Protein AF-A0AA37K1V2-F1 (afdb_monome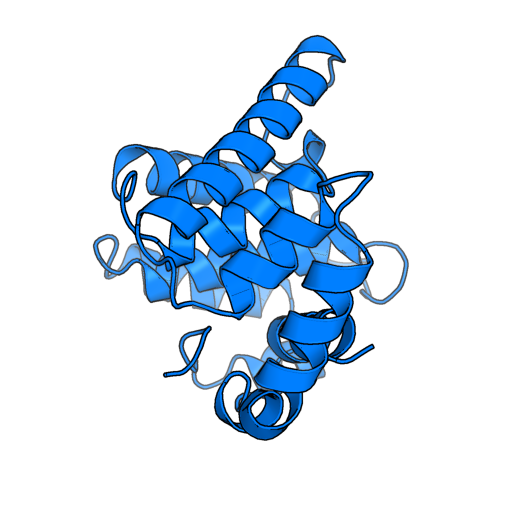r)

Sequence (183 aa):
MKSFLVVQGLLELEKAEKWDQAKTLLYNLWYSDKGNVDKLCRVIAECWFVLTEWNCCIQNSNLSFASFKETLIEVMQYGIKHFPSDANFLCMSGYMISLFPDFFYRDNSDEQYSKWEQKGNDMLRLATHIAPNNLICKILYLGTQPNALKEYLKAKIELAPRINSIFSGHTAVEDYFKDILSN

pLDDT: mean 94.67, std 4.84, range [60.5, 98.69]

Solvent-accessible surface area (backbone atoms only — not comparable to full-atom values): 9997 Å² total; per-residue (Å²): 119,60,84,63,69,84,59,89,66,41,48,62,26,53,78,66,65,34,54,72,58,38,51,50,53,34,44,52,58,15,67,78,40,72,88,39,61,56,43,44,50,49,35,40,46,52,30,48,47,54,62,73,33,41,90,78,79,45,88,48,92,87,59,57,69,66,59,39,37,53,50,32,32,53,53,48,56,50,41,58,74,75,44,79,79,41,38,66,56,27,22,57,50,10,48,53,25,52,76,46,27,67,57,64,55,87,72,94,43,74,69,52,34,52,52,34,30,51,48,9,52,51,27,15,54,48,14,30,67,74,36,70,85,40,53,65,36,45,33,57,38,30,71,75,41,96,86,28,65,70,64,28,53,51,36,32,65,70,42,50,91,46,47,64,71,27,44,69,72,70,30,73,61,39,49,51,53,49,47,71,54,65,107

Nearest PDB structures (foldseek):
  7y83-assembly1_D  TM=5.376E-01  e=1.029E+00  Candidatus Scalindua brodae
  7dkh-assembly2_E  TM=3.678E-01  e=1.417E+00  Saccharomyces cerevisiae S288C
  3ieg-assembly2_B  TM=3.296E-01  e=4.250E+00  Mus musculus
  8wmc-assembly1_B  TM=2.201E-01  e=2.344E+00  Desulfonema ishimotonii
  8gs2-assembly1_B  TM=2.765E-01  e=6.716E+00  Desulfonema ishimotonii

Foldseek 3Di:
DALADFDPCLQVCVVVLVLVVSLVSLCVVCVVPVLDVRSLLSNLLSLLLCLVCVPPPHPCPPPDNVVSLVSNLVSLVSCCVNPVQDLSNLQSLLLSCLVCVVSNDDDDDPVSNVVSNVSSLVSLVSSCVSCVPPLSSVLSNLVPPPPNVVVNVVSLVVCVVCLCVRLVNPHPSSVVSSVSSND

Mean predicted aligned error: 3.19 Å

Secondary structure (DSSP, 8-state):
--SS---TTHHHHHHTT-HHHHHHHHHHHHHTTTT-HHHHHHHHHHHHHHHHTTTTT---TT--HHHHHHHHHHHHHHHHHH-TT-HHHHHHHHHHHHH-GGGG-SS--HHHHHHHHHHHHHHHHHHHHH-TT-HHHHHHHHHT-TT-HHHHHHHHHHHGGGHHHHS-S--HHHHHHHHHHH-

Radius of gyration: 15.75 Å; Cα contacts (8 Å, |Δi|>4): 227; chains: 1; bounding box: 39×34×40 Å

Structure (mmCIF, N/CA/C/O backbone):
data_AF-A0AA3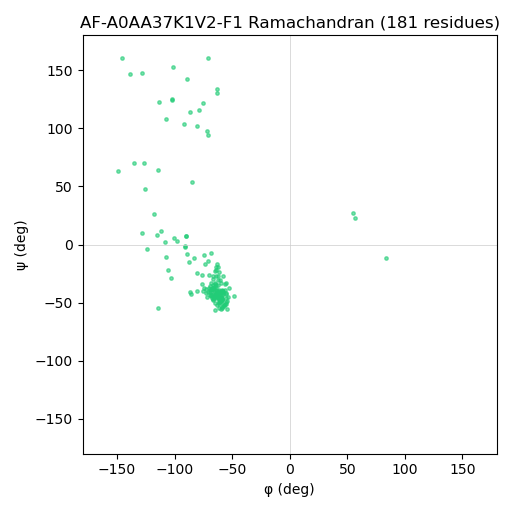7K1V2-F1
#
_entry.id   AF-A0AA37K1V2-F1
#
loop_
_atom_site.group_PDB
_atom_site.id
_atom_site.type_symbol
_atom_site.label_atom_id
_atom_site.label_alt_id
_atom_site.label_comp_id
_atom_site.label_asym_id
_atom_site.label_entity_id
_atom_site.label_seq_id
_atom_site.pdbx_PDB_ins_code
_atom_site.Cartn_x
_atom_site.Cartn_y
_atom_site.Cartn_z
_atom_site.occupancy
_atom_site.B_iso_or_equiv
_atom_site.auth_seq_id
_atom_site.auth_comp_id
_atom_site.auth_asym_id
_atom_site.auth_atom_id
_atom_site.pdbx_PDB_model_num
ATOM 1 N N . MET A 1 1 ? -5.511 -8.017 -14.072 1.00 60.50 1 MET A N 1
ATOM 2 C CA . MET A 1 1 ? -5.131 -8.197 -12.656 1.00 60.50 1 MET A CA 1
ATOM 3 C C . MET A 1 1 ? -5.378 -6.875 -11.960 1.00 60.50 1 MET A C 1
ATOM 5 O O . MET A 1 1 ? -4.959 -5.863 -12.507 1.00 60.50 1 MET A O 1
ATOM 9 N N . LYS A 1 2 ? -6.121 -6.881 -10.850 1.00 77.69 2 LYS A N 1
ATOM 10 C CA . LYS A 1 2 ? -6.350 -5.686 -10.026 1.00 77.69 2 LYS A CA 1
ATOM 11 C C . LYS A 1 2 ? -5.237 -5.596 -8.985 1.00 77.69 2 LYS A C 1
ATOM 13 O O . LYS A 1 2 ? -4.821 -6.640 -8.494 1.00 77.69 2 LYS A O 1
ATOM 18 N N . SER A 1 3 ? -4.762 -4.393 -8.673 1.00 82.44 3 SER A N 1
ATOM 19 C CA . SER A 1 3 ? -3.695 -4.212 -7.670 1.00 82.44 3 SER A CA 1
ATOM 20 C C . SER A 1 3 ? -4.204 -4.250 -6.234 1.00 82.44 3 SER A C 1
ATOM 22 O O . SER A 1 3 ? -3.451 -4.595 -5.327 1.00 82.44 3 SER A O 1
ATOM 24 N N . PHE A 1 4 ? -5.483 -3.932 -6.037 1.00 90.50 4 PHE A N 1
ATOM 25 C CA . PHE A 1 4 ? -6.146 -4.012 -4.746 1.00 90.50 4 PHE A CA 1
ATOM 26 C C . PHE A 1 4 ? -7.439 -4.815 -4.834 1.00 90.50 4 PHE A C 1
ATOM 28 O O . PHE A 1 4 ? -8.153 -4.791 -5.843 1.00 90.50 4 PHE A O 1
ATOM 35 N N . LEU A 1 5 ? -7.747 -5.510 -3.740 1.00 93.00 5 LEU A N 1
ATOM 36 C CA . LEU A 1 5 ? -9.028 -6.169 -3.546 1.00 93.00 5 LEU A CA 1
ATOM 37 C C . LEU A 1 5 ? -10.152 -5.126 -3.517 1.00 93.00 5 LEU A C 1
ATOM 39 O O . LEU A 1 5 ? -10.095 -4.159 -2.758 1.00 93.00 5 LEU A O 1
ATOM 43 N N . VAL A 1 6 ? -11.202 -5.358 -4.306 1.00 92.50 6 VAL A N 1
ATOM 44 C CA . VAL A 1 6 ? -12.429 -4.556 -4.225 1.00 92.50 6 VAL A CA 1
ATOM 45 C C . VAL A 1 6 ? -13.199 -4.975 -2.980 1.00 92.50 6 VAL A C 1
ATOM 47 O O . VAL A 1 6 ? -13.572 -6.139 -2.841 1.00 92.50 6 VAL A O 1
ATOM 50 N N . VAL A 1 7 ? -13.449 -4.015 -2.093 1.00 94.56 7 VAL A N 1
ATOM 51 C CA . VAL A 1 7 ? -14.181 -4.223 -0.841 1.00 94.56 7 VAL A CA 1
ATOM 52 C C . VAL A 1 7 ? -15.503 -3.471 -0.906 1.00 94.56 7 VAL A C 1
ATOM 54 O O . VAL A 1 7 ? -15.530 -2.260 -1.112 1.00 94.56 7 VAL A O 1
ATOM 57 N N . GLN A 1 8 ? -16.607 -4.197 -0.738 1.00 94.81 8 GLN A N 1
ATOM 58 C CA . GLN A 1 8 ? -17.944 -3.613 -0.730 1.00 94.81 8 GLN A CA 1
ATOM 59 C C . GLN A 1 8 ? -18.108 -2.647 0.451 1.00 94.81 8 GLN A C 1
ATOM 61 O O . GLN A 1 8 ? -17.747 -2.984 1.577 1.00 94.81 8 GLN A O 1
ATOM 66 N N . GLY A 1 9 ? -18.672 -1.464 0.199 1.00 95.31 9 GLY A N 1
ATOM 67 C CA . GLY A 1 9 ? -18.930 -0.452 1.228 1.00 95.31 9 GLY A CA 1
ATOM 68 C C . GLY A 1 9 ? -17.732 0.438 1.563 1.00 95.31 9 GLY A C 1
ATOM 69 O O . GLY A 1 9 ? -17.909 1.440 2.248 1.00 95.31 9 GLY A O 1
ATOM 70 N N . LEU A 1 10 ? -16.520 0.099 1.104 1.00 97.12 10 LEU A N 1
ATOM 71 C CA . LEU A 1 10 ? -15.319 0.879 1.406 1.00 97.12 10 LEU A CA 1
ATOM 72 C C . LEU A 1 10 ? -15.390 2.280 0.781 1.00 97.12 10 LEU A C 1
ATOM 74 O O . LEU A 1 10 ? -15.239 3.269 1.489 1.00 97.12 10 LEU A O 1
ATOM 78 N N . LEU A 1 11 ? -15.702 2.365 -0.515 1.00 96.38 11 LEU A N 1
ATOM 79 C CA . LEU A 1 11 ? -15.794 3.640 -1.234 1.00 96.38 11 LEU A CA 1
ATOM 80 C C . LEU A 1 11 ? -16.834 4.580 -0.609 1.00 96.38 11 LEU A C 1
ATOM 82 O O . LEU A 1 11 ? -16.629 5.789 -0.531 1.00 96.38 11 LEU A O 1
ATOM 86 N N . GLU A 1 12 ? -17.968 4.037 -0.172 1.00 97.44 12 GLU A N 1
ATOM 87 C CA . GLU A 1 12 ? -19.027 4.799 0.482 1.00 97.44 12 GLU A CA 1
ATOM 88 C C . GLU A 1 12 ? -18.583 5.348 1.843 1.00 97.44 12 GLU A C 1
ATOM 90 O O . GLU A 1 12 ? -18.951 6.469 2.195 1.00 97.44 12 GLU A O 1
ATOM 95 N N . LEU A 1 13 ? -17.786 4.585 2.599 1.00 97.25 13 LEU A N 1
ATOM 96 C CA . LEU A 1 13 ? -17.205 5.048 3.859 1.00 97.25 13 LEU A CA 1
ATOM 97 C C . LEU A 1 13 ? -16.175 6.154 3.622 1.00 97.25 13 LEU A C 1
ATOM 99 O O . LEU A 1 13 ? -16.246 7.177 4.297 1.00 97.25 13 LEU A O 1
ATOM 103 N N . GLU A 1 14 ? -15.278 5.984 2.650 1.00 95.75 14 GLU A N 1
ATOM 104 C CA . GLU A 1 14 ? -14.260 6.981 2.292 1.00 95.75 14 GLU A CA 1
ATOM 105 C C . GLU A 1 14 ? -14.893 8.294 1.809 1.00 95.75 14 GLU A C 1
ATOM 107 O O . GLU A 1 14 ? -14.551 9.365 2.304 1.00 95.75 14 GLU A O 1
ATOM 112 N N . LYS A 1 15 ? -15.895 8.231 0.917 1.00 94.62 15 LYS A N 1
ATOM 113 C CA . LYS A 1 15 ? -16.643 9.417 0.448 1.00 94.62 15 LYS A CA 1
ATOM 114 C C . LYS A 1 15 ? -17.397 10.140 1.560 1.00 94.62 15 LYS A C 1
ATOM 116 O O . LYS A 1 15 ? -17.666 11.331 1.438 1.00 94.62 15 LYS A O 1
ATOM 121 N N . ALA A 1 16 ? -17.780 9.417 2.609 1.00 95.31 16 ALA A N 1
ATOM 122 C CA . ALA A 1 16 ? -18.403 9.979 3.801 1.00 95.31 16 ALA A CA 1
ATOM 123 C C . ALA A 1 16 ? -17.376 10.371 4.880 1.00 95.31 16 ALA A C 1
ATOM 125 O O . ALA A 1 16 ? -17.784 10.674 6.000 1.00 95.31 16 ALA A O 1
ATOM 126 N N . GLU A 1 17 ? -16.075 10.305 4.570 1.00 94.62 17 GLU A N 1
ATOM 127 C CA . GLU A 1 17 ? -14.947 10.575 5.471 1.00 94.62 17 GLU A CA 1
ATOM 128 C C . GLU A 1 17 ? -14.972 9.739 6.765 1.00 94.62 17 GLU A C 1
ATOM 130 O O . GLU A 1 17 ? -14.436 10.111 7.810 1.00 94.62 17 GLU A O 1
ATOM 135 N N . LYS A 1 18 ? -15.585 8.554 6.708 1.00 96.38 18 LYS A N 1
ATOM 136 C CA . LYS A 1 18 ? -15.688 7.613 7.830 1.00 96.38 18 LYS A CA 1
ATOM 137 C C . LYS A 1 18 ? -14.444 6.726 7.916 1.00 96.38 18 LYS A C 1
ATOM 139 O O . LYS A 1 18 ? -14.550 5.500 7.962 1.00 96.38 18 LYS A O 1
ATOM 144 N N . TRP A 1 19 ? -13.269 7.344 7.972 1.00 97.06 19 TRP A N 1
ATOM 145 C CA . TRP A 1 19 ? -11.965 6.674 7.894 1.00 97.06 19 TRP A CA 1
ATOM 146 C C . TRP A 1 19 ? -11.752 5.615 8.984 1.00 97.06 19 TRP A C 1
ATOM 148 O O . TRP A 1 19 ? -11.271 4.521 8.703 1.00 97.06 19 TRP A O 1
ATOM 158 N N . ASP A 1 20 ? -12.169 5.874 10.228 1.00 96.94 20 ASP A N 1
ATOM 159 C CA . ASP A 1 20 ? -12.079 4.867 11.299 1.00 96.94 20 ASP A CA 1
ATOM 160 C C . ASP A 1 20 ? -12.967 3.639 11.031 1.00 96.94 20 ASP A C 1
ATOM 162 O O . ASP A 1 20 ? -12.592 2.508 11.359 1.00 96.94 20 ASP A O 1
ATOM 166 N N . GLN A 1 21 ? -14.129 3.832 10.396 1.00 97.94 21 GLN A N 1
ATOM 167 C CA . GLN A 1 21 ? -15.010 2.729 9.998 1.00 97.94 21 GLN A CA 1
ATOM 168 C C . GLN A 1 21 ? -14.425 1.965 8.807 1.00 97.94 21 GLN A C 1
ATOM 170 O O . GLN A 1 21 ? -14.491 0.738 8.805 1.00 97.94 21 GLN A O 1
ATOM 175 N N . ALA A 1 22 ? -13.809 2.658 7.842 1.00 98.12 22 ALA A N 1
ATOM 176 C CA . ALA A 1 22 ? -13.093 2.044 6.723 1.00 98.12 22 ALA A CA 1
ATOM 177 C C . ALA A 1 22 ? -11.927 1.170 7.218 1.00 98.12 22 ALA A C 1
ATOM 179 O O . ALA A 1 22 ? -11.872 -0.023 6.909 1.00 98.12 22 ALA A O 1
ATOM 180 N N . LYS A 1 23 ? -11.076 1.707 8.104 1.00 98.38 23 LYS A N 1
ATOM 181 C CA . LYS A 1 23 ? -10.024 0.947 8.797 1.00 98.38 23 LYS A CA 1
ATOM 182 C C . LYS A 1 23 ? -10.591 -0.275 9.519 1.00 98.38 23 LYS A C 1
ATOM 184 O O . LYS A 1 23 ? -10.071 -1.374 9.353 1.00 98.38 23 LYS A O 1
ATOM 189 N N . THR A 1 24 ? -11.661 -0.107 10.300 1.00 98.38 24 THR A N 1
ATOM 190 C CA . THR A 1 24 ? -12.278 -1.204 11.071 1.00 98.38 24 THR A CA 1
ATOM 191 C C . THR A 1 24 ? -12.835 -2.299 10.159 1.00 98.38 24 THR A C 1
ATOM 193 O O . THR A 1 24 ? -12.626 -3.485 10.417 1.00 98.38 24 THR A O 1
ATOM 196 N N . LEU A 1 25 ? -13.511 -1.919 9.071 1.00 98.50 25 LEU A N 1
ATOM 197 C CA . LEU A 1 25 ? -14.017 -2.841 8.054 1.00 98.50 25 LEU A CA 1
ATOM 198 C C . LEU A 1 25 ? -12.877 -3.681 7.467 1.00 98.50 25 LEU A C 1
ATOM 200 O O . LEU A 1 25 ? -12.953 -4.910 7.454 1.00 98.50 25 LEU A O 1
ATOM 204 N N . LEU A 1 26 ? -11.812 -3.021 7.014 1.00 98.56 26 LEU A N 1
ATOM 205 C CA . LEU A 1 26 ? -10.664 -3.672 6.391 1.00 98.56 26 LEU A CA 1
ATOM 206 C C . LEU A 1 26 ? -9.899 -4.561 7.372 1.00 98.56 26 LEU A C 1
ATOM 208 O O . LEU A 1 26 ? -9.584 -5.706 7.041 1.00 98.56 26 LEU A O 1
ATOM 212 N N . TYR A 1 27 ? -9.659 -4.071 8.589 1.00 98.69 27 TYR A N 1
ATOM 213 C CA . TYR A 1 27 ? -9.001 -4.839 9.638 1.00 98.69 27 TYR A CA 1
ATOM 214 C C . TYR A 1 27 ? -9.779 -6.117 9.951 1.00 98.69 27 TYR A C 1
ATOM 216 O O . TYR A 1 27 ? -9.194 -7.194 9.945 1.00 98.69 27 TYR A O 1
ATOM 224 N N . ASN A 1 28 ? -11.099 -6.037 10.142 1.00 98.38 28 ASN A N 1
ATOM 225 C CA . ASN A 1 28 ? -11.930 -7.211 10.427 1.00 98.38 28 ASN A CA 1
ATOM 226 C C . ASN A 1 28 ? -11.951 -8.211 9.259 1.00 98.38 28 ASN A C 1
ATOM 228 O O . ASN A 1 28 ? -11.889 -9.427 9.474 1.00 98.38 28 ASN A O 1
ATOM 232 N N . LEU A 1 29 ? -11.993 -7.718 8.015 1.00 97.88 29 LEU A N 1
ATOM 233 C CA . LEU A 1 29 ? -11.916 -8.565 6.823 1.00 97.88 29 LEU A CA 1
ATOM 234 C C . LEU A 1 29 ? -10.602 -9.345 6.768 1.00 97.88 29 LEU A C 1
ATOM 236 O O . LEU A 1 29 ? -10.629 -10.550 6.521 1.00 97.88 29 LEU A O 1
ATOM 240 N N . TRP A 1 30 ? -9.469 -8.689 7.018 1.00 98.19 30 TRP A N 1
ATOM 241 C CA . TRP A 1 30 ? -8.177 -9.367 7.097 1.00 98.19 30 TRP A CA 1
ATOM 242 C C . TRP A 1 30 ? -8.079 -10.284 8.322 1.00 98.19 30 TRP A C 1
ATOM 244 O O . TRP A 1 30 ? -7.647 -11.425 8.202 1.00 98.19 30 TRP A O 1
ATOM 254 N N . TYR A 1 31 ? -8.518 -9.837 9.498 1.00 97.75 31 TYR A N 1
ATOM 255 C CA . TYR A 1 31 ? -8.392 -10.596 10.741 1.00 97.75 31 TYR A CA 1
ATOM 256 C C . TYR A 1 31 ? -9.159 -11.924 10.697 1.00 97.75 31 TYR A C 1
ATOM 258 O O . TYR A 1 31 ? -8.690 -12.926 11.236 1.00 97.75 31 TYR A O 1
ATOM 266 N N . SER A 1 32 ? -10.312 -11.952 10.023 1.00 97.56 32 SER A N 1
ATOM 267 C CA . SER A 1 32 ? -11.095 -13.177 9.799 1.00 97.56 32 SER A CA 1
ATOM 268 C C . SER A 1 32 ? -10.456 -14.160 8.804 1.00 97.56 32 SER A C 1
ATOM 270 O O . SER A 1 32 ? -10.855 -15.320 8.757 1.00 97.56 32 SER A O 1
ATOM 272 N N . ASP A 1 33 ? -9.456 -13.724 8.033 1.00 96.62 33 ASP A N 1
ATOM 273 C CA . ASP A 1 33 ? -8.781 -14.500 6.989 1.00 96.62 33 ASP A CA 1
ATOM 274 C C . ASP A 1 33 ? -7.314 -14.054 6.857 1.00 96.62 33 ASP A C 1
ATOM 276 O O . ASP A 1 33 ? -6.879 -13.503 5.841 1.00 96.62 33 ASP A O 1
ATOM 280 N N . LYS A 1 34 ? -6.538 -14.246 7.933 1.00 94.69 34 LYS A N 1
ATOM 281 C CA . LYS A 1 34 ? -5.175 -13.695 8.039 1.00 94.69 34 LYS A CA 1
ATOM 282 C C . LYS A 1 34 ? -4.197 -14.217 6.981 1.00 94.69 34 LYS A C 1
ATOM 284 O O . LYS A 1 34 ? -3.178 -13.575 6.739 1.00 94.69 34 LYS A O 1
ATOM 289 N N . GLY A 1 35 ? -4.504 -15.355 6.355 1.00 95.81 35 GLY A N 1
ATOM 290 C CA . GLY A 1 35 ? -3.716 -15.935 5.264 1.00 95.81 35 GLY A CA 1
ATOM 291 C C . GLY A 1 35 ? -3.874 -15.207 3.925 1.00 95.81 35 GLY A C 1
ATOM 292 O O . GLY A 1 35 ? -3.127 -15.487 2.991 1.00 95.81 35 GLY A O 1
ATOM 293 N N . ASN A 1 36 ? -4.819 -14.272 3.816 1.00 97.50 36 ASN A N 1
ATOM 294 C CA . ASN A 1 36 ? -5.103 -13.553 2.584 1.00 97.50 36 ASN A CA 1
ATOM 295 C C . ASN A 1 36 ? -4.305 -12.244 2.497 1.00 97.50 36 ASN A C 1
ATOM 297 O O . ASN A 1 36 ? -4.638 -11.236 3.130 1.00 97.50 36 ASN A O 1
ATOM 301 N N . VAL A 1 37 ? -3.252 -12.269 1.679 1.00 97.19 37 VAL A N 1
ATOM 302 C CA . VAL A 1 37 ? -2.343 -11.134 1.480 1.00 97.19 37 VAL A CA 1
ATOM 303 C C . VAL A 1 37 ? -3.028 -9.924 0.838 1.00 97.19 37 VAL A C 1
ATOM 305 O O . VAL A 1 37 ? -2.725 -8.795 1.209 1.00 97.19 37 VAL A O 1
ATOM 308 N N . ASP A 1 38 ? -4.008 -10.119 -0.047 1.00 96.88 38 ASP A N 1
ATOM 309 C CA . ASP A 1 38 ? -4.699 -9.001 -0.703 1.00 96.88 38 ASP A CA 1
ATOM 310 C C . ASP A 1 38 ? -5.530 -8.189 0.298 1.00 96.88 38 ASP A C 1
ATOM 312 O O . ASP A 1 38 ? -5.553 -6.955 0.247 1.00 96.88 38 ASP A O 1
ATOM 316 N N . LYS A 1 39 ? -6.175 -8.874 1.253 1.00 97.75 39 LYS A N 1
ATOM 317 C CA . LYS A 1 39 ? -6.881 -8.219 2.364 1.00 97.75 39 LYS A CA 1
ATOM 318 C C . LYS A 1 39 ? -5.907 -7.462 3.258 1.00 97.75 39 LYS A C 1
ATOM 320 O O . LYS A 1 39 ? -6.179 -6.314 3.597 1.00 97.75 39 LYS A O 1
ATOM 325 N N . LEU A 1 40 ? -4.766 -8.071 3.591 1.00 98.31 40 LEU A N 1
ATOM 326 C CA . LEU A 1 40 ? -3.714 -7.429 4.382 1.00 98.31 40 LEU A CA 1
ATOM 327 C C . LEU A 1 40 ? -3.206 -6.144 3.708 1.00 98.31 40 LEU A C 1
ATOM 329 O O . LEU A 1 40 ? -3.193 -5.085 4.335 1.00 98.31 40 LEU A O 1
ATOM 333 N N . CYS A 1 41 ? -2.831 -6.226 2.428 1.00 97.75 41 CYS A N 1
ATOM 334 C CA . CYS A 1 41 ? -2.371 -5.089 1.630 1.00 97.75 41 CYS A CA 1
ATOM 335 C C . CYS A 1 41 ? -3.395 -3.954 1.613 1.00 97.75 41 CYS A C 1
ATOM 337 O O . CYS A 1 41 ? -3.014 -2.784 1.586 1.00 97.75 41 CYS A O 1
ATOM 339 N N . ARG A 1 42 ? -4.692 -4.283 1.666 1.00 97.12 42 ARG A N 1
ATOM 340 C CA . ARG A 1 42 ? -5.750 -3.277 1.722 1.00 97.12 42 ARG A CA 1
ATOM 341 C C . ARG A 1 42 ? -5.770 -2.518 3.047 1.00 97.12 42 ARG A C 1
ATOM 343 O O . ARG A 1 42 ? -5.865 -1.299 3.009 1.00 97.12 42 ARG A O 1
ATOM 350 N N . VAL A 1 43 ? -5.616 -3.200 4.187 1.00 98.38 43 VAL A N 1
ATOM 351 C CA . VAL A 1 43 ? -5.509 -2.524 5.499 1.00 98.38 43 VAL A CA 1
ATOM 352 C C . VAL A 1 43 ? -4.263 -1.640 5.558 1.00 98.38 43 VAL A C 1
ATOM 354 O O . VAL A 1 43 ? -4.337 -0.501 6.007 1.00 98.38 43 VAL A O 1
ATOM 357 N N . ILE A 1 44 ? -3.123 -2.159 5.081 1.00 98.56 44 ILE A N 1
ATOM 358 C CA . ILE A 1 44 ? -1.851 -1.423 5.045 1.00 98.56 44 ILE A CA 1
ATOM 359 C C . ILE A 1 44 ? -2.013 -0.125 4.252 1.00 98.56 44 ILE A C 1
ATOM 361 O O . ILE A 1 44 ? -1.687 0.944 4.762 1.00 98.56 44 ILE A O 1
ATOM 365 N N . ALA A 1 45 ? -2.527 -0.221 3.024 1.00 98.12 45 ALA A N 1
ATOM 366 C CA . ALA A 1 45 ? -2.638 0.928 2.138 1.00 98.12 45 ALA A CA 1
ATOM 367 C C . ALA A 1 45 ? -3.631 1.977 2.654 1.00 98.12 45 ALA A C 1
ATOM 369 O O . ALA A 1 45 ? -3.341 3.164 2.551 1.00 98.12 45 ALA A O 1
ATOM 370 N N . GLU A 1 46 ? -4.749 1.554 3.255 1.00 98.31 46 GLU A N 1
ATOM 371 C CA . GLU A 1 46 ? -5.715 2.469 3.872 1.00 98.31 46 GLU A CA 1
ATOM 372 C C . GLU A 1 46 ? -5.082 3.261 5.019 1.00 98.31 46 GLU A C 1
ATOM 374 O O . GLU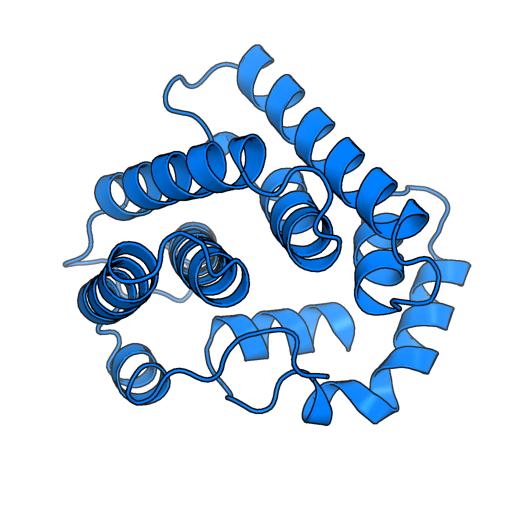 A 1 46 ? -5.147 4.490 5.051 1.00 98.31 46 GLU A O 1
ATOM 379 N N . CYS A 1 47 ? -4.425 2.565 5.955 1.00 98.56 47 CYS A N 1
ATOM 380 C CA . CYS A 1 47 ? -3.801 3.234 7.087 1.00 98.56 47 CYS A CA 1
ATOM 381 C C . CYS A 1 47 ? -2.677 4.166 6.643 1.00 98.56 47 CYS A C 1
ATOM 383 O O . CYS A 1 47 ? -2.582 5.280 7.148 1.00 98.56 47 CYS A O 1
ATOM 385 N N . TRP A 1 48 ? -1.843 3.726 5.701 1.00 98.56 48 TRP A N 1
ATOM 386 C CA . TRP A 1 48 ? -0.776 4.554 5.158 1.00 98.56 48 TRP A CA 1
ATOM 387 C C . TRP A 1 48 ? -1.326 5.809 4.472 1.00 98.56 48 TRP A C 1
ATOM 389 O O . TRP A 1 48 ? -0.877 6.904 4.788 1.00 98.56 48 TRP A O 1
ATOM 399 N N . PHE A 1 49 ? -2.349 5.672 3.622 1.00 97.75 49 PHE A N 1
ATOM 400 C CA . PHE A 1 49 ? -2.958 6.801 2.920 1.00 97.75 49 PHE A CA 1
ATOM 401 C C . PHE A 1 49 ? -3.516 7.849 3.892 1.00 97.75 49 PHE A C 1
ATOM 403 O O . PHE A 1 49 ? -3.202 9.031 3.771 1.00 97.75 49 PHE A O 1
ATOM 410 N N . VAL A 1 50 ? -4.276 7.420 4.907 1.00 97.69 50 VAL A N 1
ATOM 411 C CA . VAL A 1 50 ? -4.829 8.333 5.923 1.00 97.69 50 VAL A CA 1
ATOM 412 C C . VAL A 1 50 ? -3.724 9.058 6.699 1.00 97.69 50 VAL A C 1
ATOM 414 O O . VAL A 1 50 ? -3.863 10.245 6.986 1.00 97.69 50 VAL A O 1
ATOM 417 N N . LEU A 1 51 ? -2.624 8.375 7.038 1.00 97.44 51 LEU A N 1
ATOM 418 C CA . LEU A 1 51 ? -1.489 8.991 7.735 1.00 97.44 51 LEU A CA 1
ATOM 419 C C . LEU A 1 51 ? -0.735 9.990 6.844 1.00 97.44 51 LEU A C 1
ATOM 421 O O . LEU A 1 51 ? -0.366 11.062 7.319 1.00 97.44 51 LEU A O 1
ATOM 425 N N . THR A 1 52 ? -0.534 9.665 5.564 1.00 96.31 52 THR A N 1
ATOM 426 C CA . THR A 1 52 ? 0.131 10.541 4.587 1.00 96.31 52 THR A CA 1
ATOM 427 C C . THR A 1 52 ? -0.678 11.811 4.330 1.00 96.31 52 THR A C 1
ATOM 429 O O . THR A 1 52 ? -0.128 12.909 4.353 1.00 96.31 52 THR A O 1
ATOM 432 N N . GLU A 1 53 ? -1.993 11.682 4.165 1.00 95.06 53 GLU A N 1
ATOM 433 C CA . GLU A 1 53 ? -2.883 12.801 3.833 1.00 95.06 53 GLU A CA 1
ATOM 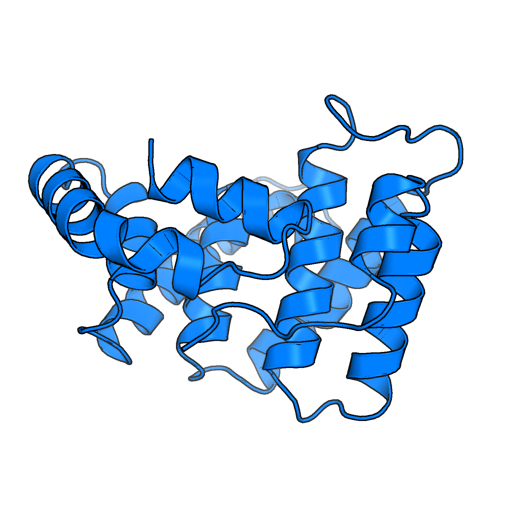434 C C . GLU A 1 53 ? -3.463 13.517 5.066 1.00 95.06 53 GLU A C 1
ATOM 436 O O . GLU A 1 53 ? -4.313 14.407 4.942 1.00 95.06 53 GLU A O 1
ATOM 441 N N . TRP A 1 54 ? -2.984 13.163 6.266 1.00 94.31 54 TRP A N 1
ATOM 442 C CA . TRP A 1 54 ? -3.568 13.541 7.557 1.00 94.31 54 TRP A CA 1
ATOM 443 C C . TRP A 1 54 ? -3.808 15.045 7.733 1.00 94.31 54 TRP A C 1
ATOM 445 O O . TRP A 1 54 ? -4.794 15.439 8.351 1.00 94.31 54 TRP A O 1
ATOM 455 N N . ASN A 1 55 ? -2.906 15.883 7.215 1.00 88.38 55 ASN A N 1
ATOM 456 C CA . ASN A 1 55 ? -2.959 17.345 7.347 1.00 88.38 55 ASN A CA 1
ATOM 457 C C . ASN A 1 55 ? -3.331 18.069 6.040 1.00 88.38 55 ASN A C 1
ATOM 459 O O . ASN A 1 55 ? -3.331 19.298 6.020 1.00 88.38 55 ASN A O 1
ATOM 463 N N . CYS A 1 56 ? -3.601 17.339 4.952 1.00 86.00 56 CYS A N 1
ATOM 464 C CA . CYS A 1 56 ? -3.860 17.927 3.636 1.00 86.00 56 CYS A CA 1
ATOM 465 C C . CYS A 1 56 ? -5.294 17.678 3.165 1.00 86.00 56 CYS A C 1
ATOM 467 O O . CYS A 1 56 ? -6.016 18.628 2.860 1.00 86.00 56 CYS A O 1
ATOM 469 N N . CYS A 1 57 ? -5.716 16.413 3.132 1.00 85.62 57 CYS A N 1
ATOM 470 C CA . CYS A 1 57 ? -6.978 16.004 2.511 1.00 85.62 57 CYS A CA 1
ATOM 471 C C . CYS A 1 57 ? -7.917 15.235 3.455 1.00 85.62 57 CYS A C 1
ATOM 473 O O . CYS A 1 57 ? -9.041 14.928 3.066 1.00 85.62 57 CYS A O 1
ATOM 475 N N . ILE A 1 58 ? -7.493 14.939 4.689 1.00 88.00 58 ILE A N 1
ATOM 476 C CA . ILE A 1 58 ? -8.290 14.194 5.674 1.00 88.00 58 ILE A CA 1
ATOM 477 C C . ILE A 1 58 ? -8.900 15.135 6.719 1.00 88.00 58 ILE A C 1
ATOM 479 O O . ILE A 1 58 ? -8.190 15.841 7.436 1.00 88.00 58 ILE A O 1
ATOM 483 N N . GLN A 1 59 ? -10.227 15.081 6.885 1.00 88.12 59 GLN A N 1
ATOM 484 C CA . GLN A 1 59 ? -10.896 15.666 8.050 1.00 88.12 59 GLN A CA 1
ATOM 485 C C . GLN A 1 59 ? -10.605 14.824 9.299 1.00 88.12 59 GLN A C 1
ATOM 487 O O . GLN A 1 59 ? -11.228 13.795 9.555 1.00 88.12 59 GLN A O 1
ATOM 492 N N . ASN A 1 60 ? -9.618 15.260 10.078 1.00 86.69 60 ASN A N 1
ATOM 493 C CA . ASN A 1 60 ? -9.015 14.464 11.148 1.00 86.69 60 ASN A CA 1
ATOM 494 C C . ASN A 1 60 ? -9.550 14.755 12.565 1.00 86.69 60 ASN A C 1
ATOM 496 O O . ASN A 1 60 ? -9.082 14.146 13.524 1.00 86.69 60 ASN A O 1
ATOM 500 N N . SER A 1 61 ? -10.539 15.644 12.715 1.00 87.44 61 SER A N 1
ATOM 501 C CA . SER A 1 61 ? -11.007 16.157 14.018 1.00 87.44 61 SER A CA 1
ATOM 502 C C . SER A 1 61 ? -11.493 15.081 14.995 1.00 87.44 61 SER A C 1
ATOM 504 O O . SER A 1 61 ? -11.404 15.273 16.206 1.00 87.44 61 SER A O 1
ATOM 506 N N . ASN A 1 62 ? -11.971 13.947 14.479 1.00 88.06 62 ASN A N 1
ATOM 507 C CA . ASN A 1 62 ? -12.460 12.814 15.267 1.00 88.06 62 ASN A CA 1
ATOM 508 C C . ASN A 1 62 ? -11.615 11.541 15.094 1.00 88.06 62 ASN A C 1
ATOM 510 O O . ASN A 1 62 ? -12.022 10.481 15.562 1.00 88.06 62 ASN A O 1
ATOM 514 N N . LEU A 1 63 ? -10.470 11.625 14.411 1.00 94.06 63 LEU A N 1
ATOM 515 C CA . LEU A 1 63 ? -9.609 10.479 14.130 1.00 94.06 63 LEU A CA 1
ATOM 516 C C . LEU A 1 63 ? -8.410 10.451 15.083 1.00 94.06 63 LEU A C 1
ATOM 518 O O . LEU A 1 63 ? -7.910 11.480 15.533 1.00 94.06 63 LEU A O 1
ATOM 522 N N . SER A 1 64 ? -7.880 9.256 15.339 1.00 96.56 64 SER A N 1
ATOM 523 C CA . SER A 1 64 ? -6.655 9.083 16.128 1.00 96.56 64 SER A CA 1
ATOM 524 C C . SER A 1 64 ? -5.470 8.689 15.249 1.00 96.56 64 SER A C 1
ATOM 526 O O . SER A 1 64 ? -5.374 7.535 14.830 1.00 96.56 64 SER A O 1
ATOM 528 N N . PHE A 1 65 ? -4.524 9.612 15.031 1.00 96.25 65 PHE A N 1
ATOM 529 C CA . PHE A 1 65 ? -3.295 9.340 14.266 1.00 96.25 65 PHE A CA 1
ATOM 530 C C . PHE A 1 65 ? -2.555 8.121 14.832 1.00 96.25 65 PHE A C 1
ATOM 532 O O . PHE A 1 65 ? -2.183 7.202 14.105 1.00 96.25 65 PHE A O 1
ATOM 539 N N . ALA A 1 66 ? -2.423 8.069 16.163 1.00 96.56 66 ALA A N 1
ATOM 540 C CA . ALA A 1 66 ? -1.795 6.956 16.866 1.00 96.56 66 ALA A CA 1
ATOM 541 C C . ALA A 1 66 ? -2.507 5.620 16.597 1.00 96.56 66 ALA A C 1
ATOM 543 O O . ALA A 1 66 ? -1.841 4.612 16.390 1.00 96.56 66 ALA A O 1
ATOM 544 N N . SER A 1 67 ? -3.845 5.598 16.538 1.00 97.75 67 SER A N 1
ATOM 545 C CA . SER A 1 67 ? -4.598 4.373 16.235 1.00 97.75 67 SER A CA 1
ATOM 546 C C . SER A 1 67 ? -4.321 3.846 14.823 1.00 97.75 67 SER A C 1
ATOM 548 O O . SER A 1 67 ? -4.139 2.640 14.642 1.00 97.75 67 SER A O 1
ATOM 550 N N . PHE A 1 68 ? -4.268 4.730 13.823 1.00 98.31 68 PHE A N 1
ATOM 551 C CA . PHE A 1 68 ? -3.915 4.349 12.451 1.00 98.31 68 PHE A CA 1
ATOM 552 C C . PHE A 1 68 ? -2.468 3.860 12.359 1.00 98.31 68 PHE A C 1
ATOM 554 O O . PHE A 1 68 ? -2.220 2.806 11.771 1.00 98.31 68 PHE A O 1
ATOM 561 N N . LYS A 1 69 ? -1.534 4.567 13.007 1.00 98.06 69 LYS A N 1
ATOM 562 C CA . LYS A 1 69 ? -0.118 4.189 13.045 1.00 98.06 69 LYS A CA 1
ATOM 563 C C . LYS A 1 69 ? 0.101 2.832 13.716 1.00 98.06 69 LYS A C 1
ATOM 565 O O . LYS A 1 69 ? 0.775 1.980 13.150 1.00 98.06 69 LYS A O 1
ATOM 570 N N . GLU A 1 70 ? -0.507 2.583 14.874 1.00 98.25 70 GLU A N 1
ATOM 571 C CA . GLU A 1 70 ? -0.389 1.285 15.555 1.00 98.25 70 GLU A CA 1
ATOM 572 C C . GLU A 1 70 ? -0.977 0.142 14.723 1.00 98.25 70 GLU A C 1
ATOM 574 O O . GLU A 1 70 ? -0.351 -0.913 14.609 1.00 98.25 70 GLU A O 1
ATOM 579 N N . THR A 1 71 ? -2.123 0.374 14.071 1.00 98.62 71 THR A N 1
ATOM 580 C CA . THR A 1 71 ? -2.707 -0.608 13.146 1.00 98.62 71 THR A CA 1
ATOM 581 C C . THR A 1 71 ? -1.731 -0.912 12.011 1.00 98.62 71 THR A C 1
ATOM 583 O O . THR A 1 71 ? -1.458 -2.080 11.746 1.00 98.62 71 THR A O 1
ATOM 586 N N . LEU A 1 72 ? -1.162 0.121 11.374 1.00 98.69 72 LEU A N 1
ATOM 587 C CA . LEU A 1 72 ? -0.197 -0.019 10.281 1.00 98.69 72 LEU A CA 1
ATOM 588 C C . LEU A 1 72 ? 1.046 -0.813 10.703 1.00 98.69 72 LEU A C 1
ATOM 590 O O . LEU A 1 72 ? 1.463 -1.722 9.985 1.00 98.69 72 LEU A O 1
ATOM 594 N N . ILE A 1 73 ? 1.611 -0.506 11.873 1.00 98.50 73 ILE A N 1
ATOM 595 C CA . ILE A 1 73 ? 2.765 -1.222 12.431 1.00 98.50 73 ILE A CA 1
ATOM 596 C C . ILE A 1 73 ? 2.428 -2.705 12.630 1.00 98.50 73 ILE A C 1
ATOM 598 O O . ILE A 1 73 ? 3.203 -3.564 12.205 1.00 98.50 73 ILE A O 1
ATOM 602 N N . GLU A 1 74 ? 1.278 -3.020 13.232 1.00 98.44 74 GLU A N 1
ATOM 603 C CA . GLU A 1 74 ? 0.837 -4.401 13.462 1.00 98.44 74 GLU A CA 1
ATOM 604 C C . GLU A 1 74 ? 0.719 -5.182 12.146 1.00 98.44 74 GLU A C 1
ATOM 606 O O . GLU A 1 74 ? 1.336 -6.243 11.987 1.00 98.44 74 GLU A O 1
ATOM 611 N N . VAL A 1 75 ? -0.051 -4.657 11.186 1.00 98.56 75 VAL A N 1
ATOM 612 C CA . VAL A 1 75 ? -0.311 -5.360 9.923 1.00 98.56 75 VAL A CA 1
ATOM 613 C C .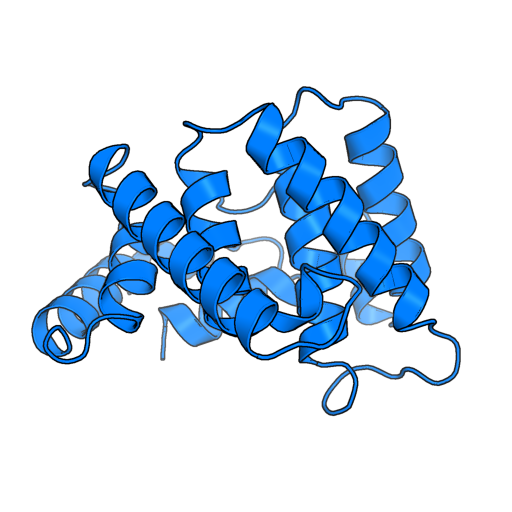 VAL A 1 75 ? 0.956 -5.485 9.075 1.00 98.56 75 VAL A C 1
ATOM 615 O O . VAL A 1 75 ? 1.191 -6.531 8.467 1.00 98.56 75 VAL A O 1
ATOM 618 N N . MET A 1 76 ? 1.841 -4.484 9.099 1.00 98.50 76 MET A N 1
ATOM 619 C CA . MET A 1 76 ? 3.121 -4.540 8.393 1.00 98.50 76 MET A CA 1
ATOM 620 C C . MET A 1 76 ? 4.044 -5.612 8.981 1.00 98.50 76 MET A C 1
ATOM 622 O O . MET A 1 76 ? 4.621 -6.417 8.245 1.00 98.50 76 MET A O 1
ATOM 626 N N . GLN A 1 77 ? 4.161 -5.671 10.311 1.00 98.06 77 GLN A N 1
ATOM 627 C CA . GLN A 1 77 ? 4.953 -6.701 10.988 1.00 98.06 77 GLN A CA 1
ATOM 628 C C . GLN A 1 77 ? 4.420 -8.105 10.696 1.00 98.06 77 GLN A C 1
ATOM 630 O O . GLN A 1 77 ? 5.206 -9.023 10.440 1.00 98.06 77 GLN A O 1
ATOM 635 N N . TYR A 1 78 ? 3.094 -8.272 10.681 1.00 98.62 78 TYR A N 1
ATOM 636 C CA . TYR A 1 78 ? 2.478 -9.528 10.272 1.00 98.62 78 TYR A CA 1
ATOM 637 C C . TYR A 1 78 ? 2.848 -9.884 8.827 1.00 98.62 78 TYR A C 1
ATOM 639 O O . TYR A 1 78 ? 3.290 -11.007 8.576 1.00 98.62 78 TYR A O 1
ATOM 647 N N . GLY A 1 79 ? 2.718 -8.936 7.897 1.00 98.38 79 GLY A N 1
ATOM 648 C CA . GLY A 1 79 ? 3.008 -9.143 6.481 1.00 98.38 79 GLY A CA 1
ATOM 649 C C . GLY A 1 79 ? 4.446 -9.561 6.211 1.00 98.38 79 GLY A C 1
ATOM 650 O O . GLY A 1 79 ? 4.680 -10.580 5.567 1.00 98.38 79 GLY A O 1
ATOM 651 N N . ILE A 1 80 ? 5.412 -8.845 6.791 1.00 98.06 80 ILE A N 1
ATOM 652 C CA . ILE A 1 80 ? 6.845 -9.153 6.666 1.00 98.06 80 ILE A CA 1
ATOM 653 C C . ILE A 1 80 ? 7.147 -10.588 7.116 1.00 98.06 80 ILE A C 1
ATOM 655 O O . ILE A 1 80 ? 7.972 -11.267 6.508 1.00 98.06 80 ILE A O 1
ATOM 659 N N . LYS A 1 81 ? 6.491 -11.052 8.186 1.00 98.31 81 LYS A N 1
ATOM 660 C CA . LYS A 1 81 ? 6.715 -12.389 8.741 1.00 98.31 81 LYS A CA 1
ATOM 661 C C . LYS A 1 81 ? 6.095 -13.501 7.890 1.00 98.31 81 LYS A C 1
ATOM 663 O O . LYS A 1 81 ? 6.683 -14.575 7.807 1.00 98.31 81 LYS A O 1
ATOM 668 N N . HIS A 1 82 ? 4.917 -13.276 7.308 1.00 98.44 82 HIS A N 1
ATOM 669 C CA . HIS A 1 82 ? 4.125 -14.346 6.683 1.00 98.44 82 HIS A CA 1
ATOM 670 C C . HIS A 1 82 ? 4.149 -14.332 5.151 1.00 98.44 82 HIS A C 1
ATOM 672 O O . HIS A 1 82 ? 3.946 -15.379 4.543 1.00 98.44 82 HIS A O 1
ATOM 678 N N . PHE A 1 83 ? 4.451 -13.193 4.524 1.00 97.62 83 PHE A N 1
ATOM 679 C CA . PHE A 1 83 ? 4.473 -13.031 3.067 1.00 97.62 83 PHE A CA 1
ATOM 680 C C . PHE A 1 83 ? 5.811 -12.464 2.546 1.00 97.62 83 PHE A C 1
ATOM 682 O O . PHE A 1 83 ? 5.812 -11.556 1.715 1.00 97.62 83 PHE A O 1
ATOM 689 N N . PRO A 1 84 ? 6.981 -12.989 2.972 1.00 96.94 84 PRO A N 1
ATOM 690 C CA . PRO A 1 84 ? 8.288 -12.415 2.626 1.00 96.94 84 PRO A CA 1
ATOM 691 C C . PRO A 1 84 ? 8.663 -12.550 1.140 1.00 96.94 84 PRO A C 1
ATOM 693 O O . PRO A 1 84 ? 9.689 -12.025 0.715 1.00 96.94 84 PRO A O 1
ATOM 696 N N . SER A 1 85 ? 7.874 -13.284 0.354 1.00 96.38 85 SER A N 1
ATOM 697 C CA . SER A 1 85 ? 8.109 -13.536 -1.072 1.00 96.38 85 SER A CA 1
ATOM 698 C C . SER A 1 85 ? 6.888 -13.225 -1.942 1.00 96.38 85 SER A C 1
ATOM 700 O O . SER A 1 85 ? 6.885 -13.564 -3.123 1.00 96.38 85 SER A O 1
ATOM 702 N N . ASP A 1 86 ? 5.851 -12.587 -1.387 1.00 97.62 86 ASP A N 1
ATOM 703 C CA . ASP A 1 86 ? 4.731 -12.113 -2.198 1.00 97.62 86 ASP A CA 1
ATOM 704 C C . ASP A 1 86 ? 5.118 -10.810 -2.906 1.00 97.62 86 ASP A C 1
ATOM 706 O O . ASP A 1 86 ? 5.404 -9.792 -2.272 1.00 97.62 86 ASP A O 1
ATOM 710 N N . ALA A 1 87 ? 5.159 -10.844 -4.239 1.00 96.31 87 ALA A N 1
ATOM 711 C CA . ALA A 1 87 ? 5.661 -9.725 -5.027 1.00 96.31 87 ALA A CA 1
ATOM 712 C C . ALA A 1 87 ? 4.808 -8.461 -4.872 1.00 96.31 87 ALA A C 1
ATOM 714 O O . ALA A 1 87 ? 5.368 -7.369 -4.838 1.00 96.31 87 ALA A O 1
ATOM 715 N N . ASN A 1 88 ? 3.479 -8.584 -4.778 1.00 94.69 88 ASN A N 1
ATOM 716 C CA . ASN A 1 88 ? 2.591 -7.426 -4.677 1.00 94.69 88 ASN A CA 1
ATOM 717 C C . ASN A 1 88 ? 2.716 -6.766 -3.298 1.00 94.69 88 ASN A C 1
ATOM 719 O O . ASN A 1 88 ? 2.889 -5.552 -3.207 1.00 94.69 88 ASN A O 1
ATOM 723 N N . PHE A 1 89 ? 2.722 -7.570 -2.234 1.00 97.56 89 PHE A N 1
ATOM 724 C CA . PHE A 1 89 ? 2.969 -7.109 -0.874 1.00 97.56 89 PHE A CA 1
ATOM 725 C C . PHE A 1 89 ? 4.309 -6.385 -0.757 1.00 97.56 89 PHE A C 1
ATOM 727 O O . PHE A 1 89 ? 4.344 -5.254 -0.274 1.00 97.56 89 PHE A O 1
ATOM 734 N N . LEU A 1 90 ? 5.397 -7.003 -1.228 1.00 98.38 90 LEU A N 1
ATOM 735 C CA . LEU A 1 90 ? 6.737 -6.413 -1.196 1.00 98.38 90 LEU A CA 1
ATOM 736 C C . LEU A 1 90 ? 6.793 -5.087 -1.964 1.00 98.38 90 LEU A C 1
ATOM 738 O O . LEU A 1 90 ? 7.363 -4.112 -1.489 1.00 98.38 90 LEU A O 1
ATOM 742 N N . CYS A 1 91 ? 6.168 -5.052 -3.135 1.00 97.31 91 CYS A N 1
ATOM 743 C CA . CYS A 1 91 ? 6.131 -3.907 -4.033 1.00 97.31 91 CYS A CA 1
ATOM 744 C C . CYS A 1 91 ? 5.396 -2.708 -3.430 1.00 97.31 91 CYS A C 1
ATOM 746 O O . CYS A 1 91 ? 5.972 -1.630 -3.281 1.00 97.31 91 CYS A O 1
ATOM 748 N N . MET A 1 92 ? 4.140 -2.907 -3.032 1.00 96.44 92 MET A N 1
ATOM 749 C CA . MET A 1 92 ? 3.305 -1.830 -2.503 1.00 96.44 92 MET A CA 1
ATOM 750 C C . MET A 1 92 ? 3.818 -1.363 -1.138 1.00 96.44 92 MET A C 1
ATOM 752 O O . MET A 1 92 ? 3.944 -0.164 -0.902 1.00 96.44 92 MET A O 1
ATOM 756 N N . SER A 1 93 ? 4.181 -2.299 -0.257 1.00 97.88 93 SER A N 1
ATOM 757 C CA . SER A 1 93 ? 4.720 -1.972 1.068 1.00 97.88 93 SER A CA 1
ATOM 758 C C . SER A 1 93 ? 6.086 -1.305 0.981 1.00 97.88 93 SER A C 1
ATOM 760 O O . SER A 1 93 ? 6.337 -0.344 1.699 1.00 97.88 93 SER A O 1
ATOM 762 N N . GLY A 1 94 ? 6.960 -1.775 0.087 1.00 98.00 94 GLY A N 1
ATOM 763 C CA . GLY A 1 94 ? 8.279 -1.185 -0.107 1.00 98.00 94 GLY A CA 1
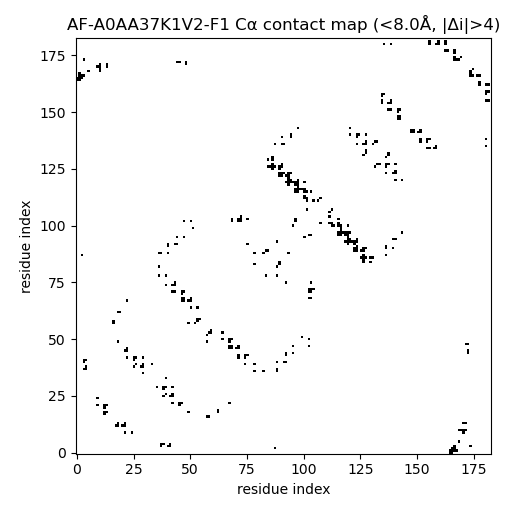ATOM 764 C C . GLY A 1 94 ? 8.200 0.272 -0.562 1.00 98.00 94 GLY A C 1
ATOM 765 O O . GLY A 1 94 ? 8.904 1.114 -0.011 1.00 98.00 94 GLY A O 1
ATOM 766 N N . TYR A 1 95 ? 7.280 0.585 -1.482 1.00 97.62 95 TYR A N 1
ATOM 767 C CA . TYR A 1 95 ? 6.983 1.963 -1.884 1.00 97.62 95 TYR A CA 1
ATOM 768 C C . TYR A 1 95 ? 6.519 2.822 -0.702 1.00 97.62 95 TYR A C 1
ATOM 770 O O . TYR A 1 95 ? 7.124 3.855 -0.418 1.00 97.62 95 TYR A O 1
ATOM 778 N N . MET A 1 96 ? 5.495 2.366 0.025 1.00 97.94 96 MET A N 1
ATOM 779 C CA . MET A 1 96 ? 4.933 3.095 1.167 1.00 97.94 96 MET A CA 1
ATOM 780 C C . MET A 1 96 ? 5.979 3.377 2.257 1.00 97.94 96 MET A C 1
ATOM 782 O O . MET A 1 96 ? 6.049 4.493 2.773 1.00 97.94 96 MET A O 1
ATOM 786 N N . ILE A 1 97 ? 6.825 2.387 2.561 1.00 98.00 97 ILE A N 1
ATOM 787 C CA . ILE A 1 97 ? 7.933 2.520 3.512 1.00 98.00 97 ILE A CA 1
ATOM 788 C C . ILE A 1 97 ? 8.994 3.489 2.990 1.00 98.00 97 ILE A C 1
ATOM 790 O O . ILE A 1 97 ? 9.480 4.300 3.765 1.00 98.00 97 ILE A O 1
ATOM 794 N N . SER A 1 98 ? 9.353 3.430 1.704 1.00 95.62 98 SER A N 1
ATOM 795 C CA . SER A 1 98 ? 10.388 4.309 1.138 1.00 95.62 98 SER A CA 1
ATOM 796 C C . SER A 1 98 ? 10.015 5.795 1.175 1.00 95.62 98 SER A C 1
ATOM 798 O O . SER A 1 98 ? 10.907 6.632 1.239 1.00 95.62 98 SER A O 1
ATOM 800 N N . LEU A 1 99 ? 8.717 6.123 1.157 1.00 94.88 99 LEU A N 1
ATOM 801 C CA . LEU A 1 99 ? 8.239 7.506 1.233 1.00 94.88 99 LEU A CA 1
ATOM 802 C C . LEU A 1 99 ? 8.070 8.022 2.664 1.00 94.88 99 LEU A C 1
ATOM 804 O O . LEU A 1 99 ? 8.405 9.172 2.926 1.00 94.88 99 LEU A O 1
ATOM 808 N N . PHE A 1 100 ? 7.547 7.194 3.574 1.00 96.06 100 PHE A N 1
ATOM 809 C CA . PHE A 1 100 ? 7.284 7.584 4.966 1.00 96.06 100 PHE A CA 1
ATOM 810 C C . PHE A 1 100 ? 7.763 6.503 5.951 1.00 96.06 100 PHE A C 1
ATOM 812 O O . PHE A 1 100 ? 6.938 5.812 6.561 1.00 96.06 100 PHE A O 1
ATOM 819 N N . PRO A 1 101 ? 9.089 6.304 6.108 1.00 96.94 101 PRO A N 1
ATOM 820 C CA . PRO A 1 101 ? 9.633 5.267 6.988 1.00 96.94 101 PRO A CA 1
ATOM 821 C C . PRO A 1 101 ? 9.151 5.380 8.441 1.00 96.94 101 PRO A C 1
ATOM 823 O O . PRO A 1 101 ? 8.942 4.369 9.115 1.00 96.94 101 PRO A O 1
ATOM 826 N N . ASP A 1 102 ? 8.941 6.607 8.917 1.00 96.44 102 ASP A N 1
ATOM 827 C CA . ASP A 1 102 ? 8.565 6.956 10.288 1.00 96.44 102 ASP A CA 1
ATOM 828 C C . ASP A 1 102 ? 7.188 6.435 10.716 1.00 96.44 102 ASP A C 1
ATOM 830 O O . ASP A 1 102 ? 6.922 6.276 11.912 1.00 96.44 102 ASP A O 1
ATOM 834 N N . PHE A 1 103 ? 6.318 6.081 9.769 1.00 97.19 103 PHE A N 1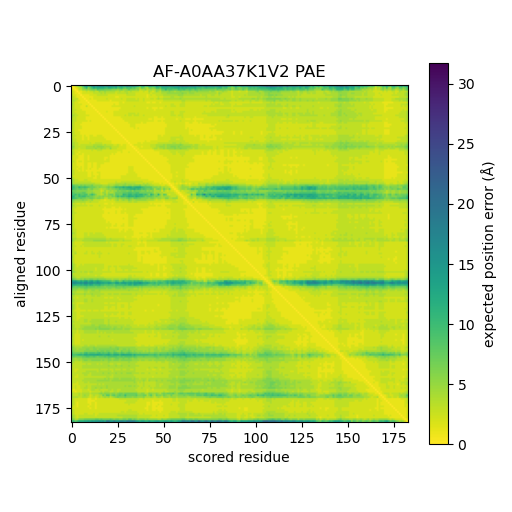
ATOM 835 C CA . PHE A 1 103 ? 5.023 5.472 10.072 1.00 97.19 103 PHE A CA 1
ATOM 836 C C . PHE A 1 103 ? 5.130 4.012 10.527 1.00 97.19 103 PHE A C 1
ATOM 838 O O . PHE A 1 103 ? 4.201 3.498 11.149 1.00 97.19 103 PHE A O 1
ATOM 845 N N . PHE A 1 104 ? 6.259 3.345 10.280 1.00 97.19 104 PHE A N 1
ATOM 846 C CA . PHE A 1 104 ? 6.397 1.897 10.464 1.00 97.19 104 PHE A CA 1
ATOM 847 C C . PHE A 1 104 ? 7.111 1.487 11.760 1.00 97.19 104 PHE A C 1
ATOM 849 O O . PHE A 1 104 ? 7.334 0.298 12.008 1.00 97.19 104 PHE A O 1
ATOM 856 N N . TYR A 1 105 ? 7.422 2.446 12.631 1.00 94.88 105 TYR A N 1
ATOM 857 C CA . TYR A 1 105 ? 8.003 2.193 13.947 1.00 94.88 105 TYR A CA 1
ATOM 858 C C . TYR A 1 105 ? 7.514 3.188 15.004 1.00 94.88 105 TYR A C 1
ATOM 860 O O . TYR A 1 105 ? 7.002 4.263 14.694 1.00 94.88 105 TYR A O 1
ATOM 868 N N . ARG A 1 106 ? 7.650 2.805 16.280 1.00 92.06 106 ARG A N 1
ATOM 869 C CA . ARG A 1 106 ? 7.176 3.599 17.428 1.00 92.06 106 ARG A CA 1
ATOM 870 C C . ARG A 1 106 ? 8.191 4.643 17.887 1.00 92.06 106 ARG A C 1
ATOM 872 O O . ARG A 1 106 ? 7.812 5.774 18.171 1.00 92.06 106 ARG A O 1
ATOM 879 N N . ASP A 1 107 ? 9.462 4.257 17.939 1.00 86.62 107 ASP A N 1
ATOM 880 C CA . ASP A 1 107 ? 10.526 5.074 18.524 1.00 86.62 107 ASP A CA 1
ATOM 881 C C . ASP A 1 107 ? 11.116 6.038 17.499 1.00 86.62 107 ASP A C 1
ATOM 883 O O . ASP A 1 107 ? 11.773 5.608 16.557 1.00 86.62 107 ASP A O 1
ATOM 887 N N . ASN A 1 108 ? 10.940 7.342 17.698 1.00 79.81 108 ASN A N 1
ATOM 888 C CA . ASN A 1 108 ? 11.506 8.352 16.807 1.00 79.81 108 ASN A CA 1
ATOM 889 C C . ASN A 1 108 ? 13.033 8.434 16.967 1.00 79.81 108 ASN A C 1
ATOM 891 O O . ASN A 1 108 ? 13.532 9.144 17.840 1.00 79.81 108 ASN A O 1
ATOM 895 N N . SER A 1 109 ? 13.771 7.711 16.122 1.00 90.56 109 SER A N 1
ATOM 896 C CA . SER A 1 109 ? 15.222 7.849 15.979 1.00 90.56 109 SER A CA 1
ATOM 897 C C . SER A 1 109 ? 15.661 7.788 14.515 1.00 90.56 109 SER A C 1
ATOM 899 O O . SER A 1 109 ? 15.095 7.040 13.714 1.00 90.56 109 SER A O 1
ATOM 901 N N . ASP A 1 110 ? 16.712 8.539 14.179 1.00 90.62 110 ASP A N 1
ATOM 902 C CA . ASP A 1 110 ? 17.298 8.572 12.828 1.00 90.62 110 ASP A CA 1
ATOM 903 C C . ASP A 1 110 ? 17.818 7.193 12.387 1.00 90.62 110 ASP A C 1
ATOM 905 O O . ASP A 1 110 ? 17.790 6.832 11.207 1.00 90.62 110 ASP A O 1
ATOM 909 N N . GLU A 1 111 ? 18.259 6.382 13.353 1.00 92.75 111 GLU A N 1
ATOM 910 C CA . GLU A 1 111 ? 18.673 5.003 13.111 1.00 92.75 111 GLU A CA 1
ATOM 911 C C . GLU A 1 111 ? 17.489 4.139 12.650 1.00 92.75 111 GLU A C 1
ATOM 913 O O . GLU A 1 111 ? 17.625 3.361 11.704 1.00 92.75 111 GLU A O 1
ATOM 918 N N . GLN A 1 112 ? 16.321 4.278 13.288 1.00 93.69 112 GLN A N 1
ATOM 919 C CA . GLN A 1 112 ? 15.120 3.547 12.879 1.00 93.69 112 GLN A CA 1
ATOM 920 C C . GLN A 1 112 ? 14.597 4.037 11.535 1.00 93.69 112 GLN A C 1
ATOM 922 O O . GLN A 1 112 ? 14.225 3.204 10.706 1.00 93.69 112 GLN A O 1
ATOM 927 N N . TYR A 1 113 ? 14.647 5.348 11.290 1.00 95.56 113 TYR A N 1
ATOM 928 C CA . TYR A 1 113 ? 14.302 5.923 9.994 1.00 95.56 113 TYR A CA 1
ATOM 929 C C . TYR A 1 113 ? 15.118 5.267 8.876 1.00 95.56 113 TYR A C 1
ATOM 931 O O . TYR A 1 113 ? 14.556 4.655 7.968 1.00 95.56 113 TYR A O 1
ATOM 939 N N . SER A 1 114 ? 16.448 5.291 9.009 1.00 95.25 114 SER A N 1
ATOM 940 C CA . SER A 1 114 ? 17.374 4.748 8.008 1.00 95.25 114 SER A CA 1
ATOM 941 C C . SER A 1 114 ? 17.174 3.241 7.794 1.00 95.25 114 SER A C 1
ATOM 943 O O . SER A 1 114 ? 17.211 2.749 6.666 1.00 95.25 114 SER A O 1
ATOM 945 N N . LYS A 1 115 ? 16.921 2.481 8.871 1.00 96.00 115 LYS A N 1
ATOM 946 C CA . LYS A 1 115 ? 16.637 1.037 8.790 1.00 96.00 115 LYS A CA 1
ATOM 947 C C . LYS A 1 115 ? 15.364 0.743 8.005 1.00 96.00 115 LYS A C 1
ATOM 949 O O . LYS A 1 115 ? 15.351 -0.189 7.199 1.00 96.00 115 LYS A O 1
ATOM 954 N N . TRP A 1 116 ? 14.294 1.491 8.257 1.00 97.31 116 TRP A N 1
ATOM 955 C CA . TRP A 1 116 ? 13.030 1.291 7.557 1.00 97.31 116 TRP A CA 1
ATOM 956 C C . TRP A 1 116 ? 13.102 1.771 6.112 1.00 97.31 116 TRP A C 1
ATOM 958 O O . TRP A 1 116 ? 12.684 1.025 5.234 1.00 97.31 116 TRP A O 1
ATOM 968 N N . GLU A 1 117 ? 13.724 2.914 5.836 1.00 96.12 117 GLU A N 1
ATOM 969 C CA . GLU A 1 117 ? 13.960 3.386 4.467 1.00 96.12 117 GLU A CA 1
ATOM 970 C C . GLU A 1 117 ? 14.717 2.338 3.634 1.00 96.12 117 GLU A C 1
ATOM 972 O O . GLU A 1 117 ? 14.266 1.932 2.556 1.00 96.12 117 GLU A O 1
ATOM 977 N N . GLN A 1 118 ? 15.824 1.811 4.170 1.00 96.38 118 GLN A N 1
ATOM 978 C CA . GLN A 1 118 ? 16.586 0.745 3.521 1.00 96.38 118 GLN A CA 1
ATOM 979 C C . GLN A 1 118 ? 15.730 -0.509 3.302 1.00 96.38 118 GLN A C 1
ATOM 981 O O . GLN A 1 118 ? 15.755 -1.103 2.223 1.00 96.38 118 GLN A O 1
ATOM 986 N N . LYS A 1 119 ? 14.916 -0.889 4.294 1.00 97.44 119 LYS A N 1
ATOM 987 C CA . LYS A 1 119 ? 13.999 -2.027 4.181 1.00 97.44 119 LYS A CA 1
ATOM 988 C C . LYS A 1 119 ? 12.970 -1.838 3.067 1.00 97.44 119 LYS A C 1
ATOM 990 O O . LYS A 1 119 ? 12.720 -2.785 2.324 1.00 97.44 119 LYS A O 1
ATOM 995 N N . GLY A 1 120 ? 12.401 -0.642 2.926 1.00 97.75 120 GLY A N 1
ATOM 996 C CA . GL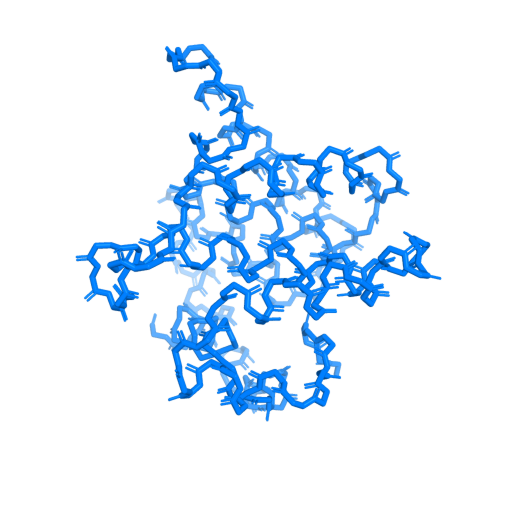Y A 1 120 ? 11.471 -0.320 1.843 1.00 97.75 120 GLY A CA 1
ATOM 997 C C . GLY A 1 120 ? 12.115 -0.498 0.466 1.00 97.75 120 GLY A C 1
ATOM 998 O O . GLY A 1 120 ? 11.566 -1.184 -0.400 1.00 97.75 120 GLY A O 1
ATOM 999 N N . ASN A 1 121 ? 13.336 0.017 0.302 1.00 96.75 121 ASN A N 1
ATOM 1000 C CA . ASN A 1 121 ? 14.125 -0.146 -0.922 1.00 96.75 121 ASN A CA 1
ATOM 1001 C C . ASN A 1 121 ? 14.458 -1.615 -1.226 1.00 96.75 121 ASN A C 1
ATOM 1003 O O . ASN A 1 121 ? 14.354 -2.055 -2.375 1.00 96.75 121 ASN A O 1
ATOM 1007 N N . ASP A 1 122 ? 14.814 -2.400 -0.208 1.00 97.56 122 ASP A N 1
ATOM 1008 C CA . ASP A 1 122 ? 15.090 -3.828 -0.364 1.00 97.56 122 ASP A CA 1
ATOM 1009 C C . ASP A 1 122 ? 13.847 -4.624 -0.770 1.00 97.56 122 ASP A C 1
ATOM 1011 O O . ASP A 1 122 ? 13.939 -5.500 -1.633 1.00 97.56 122 ASP A O 1
ATOM 1015 N N . MET A 1 123 ? 12.679 -4.289 -0.214 1.00 98.31 123 MET A N 1
ATOM 1016 C CA . MET A 1 123 ? 11.403 -4.900 -0.595 1.00 98.31 123 MET A CA 1
ATOM 1017 C C . MET A 1 123 ? 11.037 -4.585 -2.052 1.00 98.31 123 MET A C 1
ATOM 1019 O O . MET A 1 123 ? 10.696 -5.504 -2.798 1.00 98.31 123 MET A O 1
ATOM 1023 N N . LEU A 1 124 ? 11.184 -3.331 -2.497 1.00 97.31 124 LEU A N 1
ATOM 1024 C CA . LEU A 1 124 ? 10.966 -2.941 -3.898 1.00 97.31 124 LEU A CA 1
ATOM 1025 C C . LEU A 1 124 ? 11.901 -3.686 -4.853 1.00 97.31 124 LEU A C 1
ATOM 1027 O O . LEU A 1 124 ? 11.467 -4.239 -5.868 1.00 97.31 124 LEU A O 1
ATOM 1031 N N . ARG A 1 125 ? 13.192 -3.735 -4.515 1.00 96.94 125 ARG A N 1
ATOM 1032 C CA . ARG A 1 125 ? 14.188 -4.466 -5.298 1.00 96.94 125 ARG A CA 1
ATOM 1033 C C . ARG A 1 125 ? 13.842 -5.951 -5.371 1.00 96.94 125 ARG A C 1
ATOM 1035 O O . ARG A 1 125 ? 13.885 -6.526 -6.452 1.00 96.94 125 ARG A O 1
ATOM 1042 N N . LEU A 1 126 ? 13.472 -6.583 -4.260 1.00 98.00 126 LEU A N 1
ATOM 1043 C CA . LEU A 1 126 ? 13.098 -7.997 -4.257 1.00 98.00 126 LEU A CA 1
ATOM 1044 C C . LEU A 1 126 ? 11.836 -8.250 -5.097 1.00 98.00 126 LEU A C 1
ATOM 1046 O O . LEU A 1 126 ? 11.806 -9.196 -5.884 1.00 98.00 126 LEU A O 1
ATOM 1050 N N . ALA A 1 127 ? 10.830 -7.378 -5.005 1.00 97.81 127 ALA A N 1
ATOM 1051 C CA . ALA A 1 127 ? 9.608 -7.494 -5.794 1.00 97.81 127 ALA A CA 1
ATOM 1052 C C . ALA A 1 127 ? 9.875 -7.476 -7.308 1.00 97.81 127 ALA A C 1
ATOM 1054 O O . ALA A 1 127 ? 9.272 -8.259 -8.044 1.00 97.81 127 ALA A O 1
ATOM 1055 N N . THR A 1 128 ? 10.803 -6.635 -7.782 1.00 96.25 128 THR A N 1
ATOM 1056 C CA . THR A 1 128 ? 11.173 -6.594 -9.209 1.00 96.25 128 THR A CA 1
ATOM 1057 C C . THR A 1 128 ? 11.950 -7.825 -9.667 1.00 96.25 128 THR A C 1
ATOM 1059 O O . THR A 1 128 ? 11.854 -8.192 -10.834 1.00 96.25 128 THR A O 1
ATOM 1062 N N . HIS A 1 129 ? 12.660 -8.510 -8.768 1.00 96.94 129 HIS A N 1
ATOM 1063 C CA . HIS A 1 129 ? 13.296 -9.793 -9.082 1.00 96.94 129 HIS A CA 1
ATOM 1064 C C . HIS A 1 129 ? 12.278 -10.939 -9.141 1.00 96.94 129 HIS A C 1
ATOM 1066 O O . HIS A 1 129 ? 12.370 -11.787 -10.025 1.00 96.94 129 HIS A O 1
ATOM 1072 N N . ILE A 1 130 ? 11.300 -10.963 -8.228 1.00 97.25 130 ILE A N 1
ATOM 1073 C CA . ILE A 1 130 ? 10.257 -12.003 -8.189 1.00 97.25 130 ILE A CA 1
ATOM 1074 C C . ILE A 1 130 ? 9.285 -11.849 -9.367 1.00 97.25 130 ILE A C 1
ATOM 1076 O O . ILE A 1 130 ? 8.887 -12.838 -9.981 1.00 97.25 130 ILE A O 1
ATOM 1080 N N . ALA A 1 131 ? 8.908 -10.614 -9.704 1.00 95.38 131 ALA A N 1
ATOM 1081 C CA . ALA A 1 131 ? 7.948 -10.308 -10.760 1.00 95.38 131 ALA A CA 1
ATOM 1082 C C . ALA A 1 131 ? 8.523 -9.294 -11.773 1.00 95.38 131 ALA A C 1
ATOM 1084 O O . ALA A 1 131 ? 8.034 -8.164 -11.859 1.00 95.38 131 ALA A O 1
ATOM 1085 N N . PRO A 1 132 ? 9.515 -9.681 -12.600 1.00 93.94 132 PRO A N 1
ATOM 1086 C CA . PRO A 1 132 ? 10.223 -8.759 -13.501 1.00 93.94 132 PRO A CA 1
ATOM 1087 C C . PRO A 1 132 ? 9.334 -8.141 -14.589 1.00 93.94 132 PRO A C 1
ATOM 1089 O O . PRO A 1 132 ? 9.638 -7.069 -15.110 1.00 93.94 132 PRO A O 1
ATOM 1092 N N . ASN A 1 133 ? 8.213 -8.790 -14.910 1.00 93.25 133 ASN A N 1
ATOM 1093 C CA . ASN A 1 133 ? 7.238 -8.306 -15.889 1.00 93.25 133 ASN A CA 1
ATOM 1094 C C . ASN A 1 133 ? 6.131 -7.436 -15.261 1.00 93.25 133 ASN A C 1
ATOM 1096 O O . ASN A 1 133 ? 5.239 -6.970 -15.971 1.00 93.25 133 ASN A O 1
ATOM 1100 N N . ASN A 1 134 ? 6.145 -7.223 -13.939 1.00 93.69 134 ASN A N 1
ATOM 1101 C CA . ASN A 1 134 ? 5.187 -6.346 -13.276 1.00 93.69 134 ASN A CA 1
ATOM 1102 C C . ASN A 1 134 ? 5.624 -4.881 -13.434 1.00 93.69 134 ASN A C 1
ATOM 1104 O O . ASN A 1 134 ? 6.507 -4.392 -12.726 1.00 93.69 134 ASN A O 1
ATOM 1108 N N . LEU A 1 135 ? 4.974 -4.176 -14.364 1.00 94.06 135 LEU A N 1
ATOM 1109 C CA . LEU A 1 135 ? 5.268 -2.774 -14.665 1.00 94.06 135 LEU A CA 1
ATOM 1110 C C . LEU A 1 135 ? 5.078 -1.843 -13.466 1.00 94.06 135 LEU A C 1
ATOM 1112 O O . LEU A 1 135 ? 5.846 -0.897 -13.340 1.00 94.06 135 LEU A O 1
ATOM 1116 N N . ILE A 1 136 ? 4.126 -2.114 -12.568 1.00 95.62 136 ILE A N 1
ATOM 1117 C CA . ILE A 1 136 ? 3.920 -1.286 -11.370 1.00 95.62 136 ILE A CA 1
ATOM 1118 C C . ILE A 1 136 ? 5.162 -1.368 -10.491 1.00 95.62 136 ILE A C 1
ATOM 1120 O O . ILE A 1 136 ? 5.772 -0.349 -10.193 1.00 95.62 136 ILE A O 1
ATOM 1124 N N . CYS A 1 137 ? 5.613 -2.578 -10.167 1.00 95.19 137 CYS A N 1
ATOM 1125 C CA . CYS A 1 137 ? 6.785 -2.761 -9.312 1.00 95.19 137 CYS A CA 1
ATOM 1126 C C . CYS A 1 137 ? 8.058 -2.224 -9.945 1.00 95.19 137 CYS A C 1
ATOM 1128 O O . CYS A 1 137 ? 8.893 -1.645 -9.254 1.00 95.19 137 CYS A O 1
ATOM 1130 N N . LYS A 1 138 ? 8.172 -2.334 -11.271 1.00 95.44 138 LYS A N 1
ATOM 1131 C CA . LYS A 1 138 ? 9.242 -1.685 -12.018 1.00 95.44 138 LYS A CA 1
ATOM 1132 C C . LYS A 1 138 ? 9.195 -0.161 -11.873 1.00 95.44 138 LYS A C 1
ATOM 1134 O O . LYS A 1 138 ? 10.221 0.426 -11.561 1.00 95.44 138 LYS A O 1
ATOM 1139 N N . ILE A 1 139 ? 8.042 0.478 -12.077 1.00 96.19 139 ILE A N 1
ATOM 1140 C CA . ILE A 1 139 ? 7.894 1.939 -11.963 1.00 96.19 139 ILE A CA 1
ATOM 1141 C C . ILE A 1 139 ? 8.214 2.405 -10.542 1.00 96.19 139 ILE A C 1
ATOM 1143 O O . ILE A 1 139 ? 9.024 3.315 -10.382 1.00 96.19 139 ILE A O 1
ATOM 1147 N N . LEU A 1 140 ? 7.632 1.762 -9.524 1.00 95.69 140 LEU A N 1
ATOM 1148 C CA . LEU A 1 140 ? 7.844 2.134 -8.123 1.00 95.69 140 LEU A CA 1
ATOM 1149 C C . LEU A 1 140 ? 9.315 1.977 -7.713 1.00 95.69 140 LEU A C 1
ATOM 1151 O O . LEU A 1 140 ? 9.860 2.867 -7.074 1.00 95.69 140 LEU A O 1
ATOM 1155 N N . TYR A 1 141 ? 9.987 0.902 -8.142 1.00 95.56 141 TYR A N 1
ATOM 1156 C CA . TYR A 1 141 ? 11.417 0.721 -7.887 1.00 95.56 141 TYR A CA 1
ATOM 1157 C C . TYR A 1 141 ? 12.280 1.747 -8.627 1.00 95.56 141 TYR A C 1
ATOM 1159 O O . TYR A 1 141 ? 13.155 2.355 -8.023 1.00 95.56 141 TYR A O 1
ATOM 1167 N N . LEU A 1 142 ? 12.040 1.975 -9.924 1.00 94.69 142 LEU A N 1
ATOM 1168 C CA . LEU A 1 142 ? 12.809 2.956 -10.699 1.00 94.69 142 LEU A CA 1
ATOM 1169 C C . LEU A 1 142 ? 12.635 4.378 -10.149 1.00 94.69 142 LEU A C 1
ATOM 1171 O O . LEU A 1 142 ? 13.578 5.160 -10.220 1.00 94.69 142 LEU A O 1
ATOM 1175 N N . GLY A 1 143 ? 11.476 4.693 -9.561 1.00 91.81 143 GLY A N 1
ATOM 1176 C CA . GLY A 1 143 ? 11.224 5.966 -8.885 1.00 91.81 143 GLY A CA 1
ATOM 1177 C C . GLY A 1 143 ? 12.142 6.228 -7.686 1.00 91.81 143 GLY A C 1
ATOM 1178 O O . GLY A 1 143 ? 12.382 7.386 -7.363 1.00 91.81 143 GLY A O 1
ATOM 1179 N N . THR A 1 144 ? 12.711 5.186 -7.069 1.00 89.81 144 THR A N 1
ATOM 1180 C CA . THR A 1 144 ? 13.692 5.334 -5.979 1.00 89.81 144 THR A CA 1
ATOM 1181 C C . THR A 1 144 ? 15.142 5.383 -6.472 1.00 89.81 144 THR A C 1
ATOM 1183 O O . THR A 1 144 ? 16.061 5.542 -5.671 1.00 89.81 144 THR A O 1
ATOM 1186 N N . GLN A 1 145 ? 15.385 5.247 -7.783 1.00 90.62 145 GLN A N 1
ATOM 1187 C CA . GLN A 1 145 ? 16.732 5.206 -8.355 1.00 90.62 145 GLN A CA 1
ATOM 1188 C C . GLN A 1 145 ? 17.117 6.555 -8.995 1.00 90.62 145 GLN A C 1
ATOM 1190 O O . GLN A 1 145 ? 16.457 7.000 -9.936 1.00 90.62 145 GLN A O 1
ATOM 1195 N N . PRO A 1 146 ? 18.241 7.181 -8.592 1.00 86.06 146 PRO A N 1
ATOM 1196 C CA . PRO A 1 146 ? 18.605 8.532 -9.036 1.00 86.06 146 PRO A CA 1
ATOM 1197 C C . PRO A 1 146 ? 18.890 8.655 -10.544 1.00 86.06 146 PRO A C 1
ATOM 1199 O O . PRO A 1 146 ? 18.767 9.737 -11.107 1.00 86.06 146 PRO A O 1
ATOM 1202 N N . ASN A 1 147 ? 19.242 7.554 -11.219 1.00 89.62 147 ASN A N 1
ATOM 1203 C CA . ASN A 1 147 ? 19.669 7.548 -12.625 1.00 89.62 147 ASN A CA 1
ATOM 1204 C C . ASN A 1 147 ? 18.738 6.736 -13.546 1.00 89.62 147 ASN A C 1
ATOM 1206 O O . ASN A 1 147 ? 19.184 6.223 -14.569 1.00 89.62 147 ASN A O 1
ATOM 1210 N N . ALA A 1 148 ? 17.459 6.593 -13.187 1.00 92.81 148 ALA A N 1
ATOM 1211 C CA . ALA A 1 148 ? 16.509 5.720 -13.886 1.00 92.81 148 ALA A CA 1
ATOM 1212 C C . ALA A 1 148 ? 15.393 6.457 -14.650 1.00 92.81 148 ALA A C 1
ATOM 1214 O O . ALA A 1 148 ? 14.426 5.830 -15.082 1.00 92.81 148 ALA A O 1
ATOM 1215 N N . LEU A 1 149 ? 15.493 7.782 -14.820 1.00 92.56 149 LEU A N 1
ATOM 1216 C CA . LEU A 1 149 ? 14.403 8.611 -15.355 1.00 92.56 149 LEU A CA 1
ATOM 1217 C C . LEU A 1 149 ? 13.887 8.127 -16.722 1.00 92.56 149 LEU A C 1
ATOM 1219 O O . LEU A 1 149 ? 12.682 8.093 -16.963 1.00 92.56 149 LEU A O 1
ATOM 1223 N N . LYS A 1 150 ? 14.786 7.722 -17.623 1.00 94.88 150 LYS A N 1
ATOM 1224 C CA . LYS A 1 150 ? 14.411 7.275 -18.971 1.00 94.88 150 LYS A CA 1
ATOM 1225 C C . LYS A 1 150 ? 13.612 5.970 -18.929 1.00 94.88 150 LYS A C 1
ATOM 1227 O O . LYS A 1 150 ? 12.576 5.850 -19.583 1.00 94.88 150 LYS A O 1
ATOM 1232 N N . GLU A 1 151 ? 14.091 4.992 -18.171 1.00 95.31 151 GLU A N 1
ATOM 1233 C CA . GLU A 1 151 ? 13.448 3.695 -17.974 1.00 95.31 151 GLU A CA 1
ATOM 1234 C C . GLU A 1 151 ? 12.121 3.840 -17.225 1.00 95.31 151 GLU A C 1
ATOM 1236 O O . GLU A 1 151 ? 11.154 3.157 -17.568 1.00 95.31 151 GLU A O 1
ATOM 1241 N N . TYR A 1 152 ? 12.075 4.747 -16.247 1.00 94.44 152 TYR A N 1
ATOM 1242 C CA . TYR A 1 152 ? 10.889 5.097 -15.473 1.00 94.44 152 TYR A CA 1
ATOM 1243 C C . TYR A 1 152 ? 9.780 5.630 -16.386 1.00 94.44 152 TYR A C 1
ATOM 1245 O O . TYR A 1 152 ? 8.703 5.037 -16.453 1.00 94.44 152 TYR A O 1
ATOM 1253 N N . LEU A 1 153 ? 10.064 6.671 -17.179 1.00 94.50 153 LEU A N 1
ATOM 1254 C CA . LEU A 1 153 ? 9.090 7.258 -18.106 1.00 94.50 153 LEU A CA 1
ATOM 1255 C C . LEU A 1 153 ? 8.617 6.250 -19.159 1.00 94.50 153 LEU A C 1
ATOM 1257 O O . LEU A 1 153 ? 7.424 6.167 -19.451 1.00 94.50 153 LEU A O 1
ATOM 1261 N N . LYS A 1 154 ? 9.530 5.428 -19.693 1.00 95.25 154 LYS A N 1
ATOM 1262 C CA . LYS A 1 154 ? 9.168 4.362 -20.635 1.00 95.25 154 LYS A CA 1
ATOM 1263 C C . LYS A 1 154 ? 8.182 3.370 -20.011 1.00 95.25 154 LYS A C 1
ATOM 1265 O O . LYS A 1 154 ? 7.207 3.000 -20.659 1.00 95.25 154 LYS A O 1
ATOM 1270 N N . ALA A 1 155 ? 8.427 2.947 -18.770 1.00 95.06 155 ALA A N 1
ATOM 1271 C CA . ALA A 1 155 ? 7.551 2.009 -18.077 1.00 95.06 155 ALA A CA 1
ATOM 1272 C C . ALA A 1 155 ? 6.164 2.615 -17.792 1.00 95.06 155 ALA A C 1
ATOM 1274 O O . ALA A 1 155 ? 5.166 1.913 -17.944 1.00 95.06 155 ALA A O 1
ATOM 1275 N N . LYS A 1 156 ? 6.076 3.914 -17.463 1.00 95.12 156 LYS A N 1
ATOM 1276 C CA . LYS A 1 156 ? 4.787 4.613 -17.291 1.00 95.12 156 LYS A CA 1
ATOM 1277 C C . LYS A 1 156 ? 3.979 4.674 -18.581 1.00 95.12 156 LYS A C 1
ATOM 1279 O O . LYS A 1 156 ? 2.803 4.325 -18.569 1.00 95.12 156 LYS A O 1
ATOM 1284 N N . ILE A 1 157 ? 4.616 5.023 -19.702 1.00 95.00 157 ILE A N 1
ATOM 1285 C CA . ILE A 1 157 ? 3.972 5.021 -21.029 1.00 95.00 157 ILE A CA 1
ATOM 1286 C C . ILE A 1 157 ? 3.423 3.626 -21.362 1.00 95.00 157 ILE A C 1
ATOM 1288 O O . ILE A 1 157 ? 2.320 3.500 -21.890 1.00 95.00 157 ILE A O 1
ATOM 1292 N N . GLU A 1 1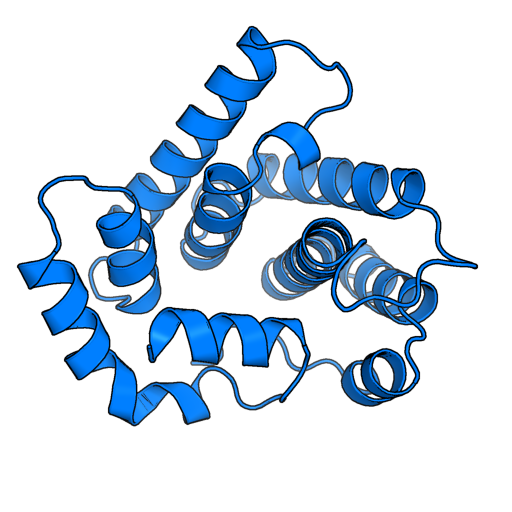58 ? 4.169 2.573 -21.026 1.00 95.06 158 GLU A N 1
ATOM 1293 C CA . GLU A 1 158 ? 3.745 1.188 -21.244 1.00 95.06 158 GLU A CA 1
ATOM 1294 C C . GLU A 1 158 ? 2.569 0.771 -20.337 1.00 95.06 158 GLU A C 1
ATOM 1296 O O . GLU A 1 158 ? 1.688 0.022 -20.766 1.00 95.06 158 GLU A O 1
ATOM 1301 N N . LEU A 1 159 ? 2.527 1.264 -19.093 1.00 94.56 159 LEU A N 1
ATOM 1302 C CA . LEU A 1 159 ? 1.458 0.973 -18.133 1.00 94.56 159 LEU A CA 1
ATOM 1303 C C . LEU A 1 159 ? 0.164 1.752 -18.424 1.00 94.56 159 LEU A C 1
ATOM 1305 O O . LEU A 1 159 ? -0.924 1.216 -18.192 1.00 94.56 159 LEU A O 1
ATOM 1309 N N . ALA A 1 160 ? 0.268 2.982 -18.935 1.00 92.94 160 ALA A N 1
ATOM 1310 C CA . ALA A 1 160 ? -0.840 3.933 -19.062 1.00 92.94 160 ALA A CA 1
ATOM 1311 C C . ALA A 1 160 ? -2.126 3.351 -19.691 1.00 92.94 160 ALA A C 1
ATOM 1313 O O . ALA A 1 160 ? -3.196 3.537 -19.107 1.00 92.94 160 ALA A O 1
ATOM 1314 N N . PRO A 1 161 ? -2.087 2.556 -20.784 1.00 93.00 161 PRO A N 1
ATOM 1315 C CA . PRO A 1 161 ? -3.304 1.989 -21.377 1.00 93.00 161 PRO A CA 1
ATOM 1316 C C . PRO A 1 161 ? -4.071 1.025 -20.457 1.00 93.00 161 PRO A C 1
ATOM 1318 O O . PRO A 1 161 ? -5.224 0.697 -20.726 1.00 93.00 161 PRO A O 1
ATOM 1321 N N . ARG A 1 162 ? -3.432 0.523 -19.393 1.00 92.31 162 ARG A N 1
ATOM 1322 C CA . ARG A 1 162 ? -3.981 -0.497 -18.486 1.00 92.31 162 ARG A CA 1
ATOM 1323 C C . ARG A 1 162 ? -4.362 0.062 -17.118 1.00 92.31 162 ARG A C 1
ATOM 1325 O O . ARG A 1 162 ? -5.044 -0.646 -16.375 1.00 92.31 162 ARG A O 1
ATOM 1332 N N . ILE A 1 163 ? -3.982 1.299 -16.788 1.00 91.44 163 ILE A N 1
ATOM 1333 C CA . ILE A 1 163 ? -4.092 1.856 -15.430 1.00 91.44 163 ILE A CA 1
ATOM 1334 C C . ILE A 1 163 ? -5.526 1.788 -14.877 1.00 91.44 163 ILE A C 1
ATOM 1336 O O . ILE A 1 163 ? -5.752 1.269 -13.785 1.00 91.44 163 ILE A O 1
ATOM 1340 N N . ASN A 1 164 ? -6.519 2.172 -15.684 1.00 90.44 164 ASN A N 1
ATOM 1341 C CA . ASN A 1 164 ? -7.930 2.173 -15.283 1.00 90.44 164 ASN A CA 1
ATOM 1342 C C . ASN A 1 164 ? -8.485 0.764 -15.038 1.00 90.44 164 ASN A C 1
ATOM 1344 O O . ASN A 1 164 ? -9.371 0.578 -14.209 1.00 90.44 164 ASN A O 1
ATOM 1348 N N . SER A 1 165 ? -7.951 -0.245 -15.734 1.00 90.81 165 SER A N 1
ATOM 1349 C CA . SER A 1 165 ? -8.351 -1.642 -15.525 1.00 90.81 165 SER A CA 1
ATOM 1350 C C . SER A 1 165 ? -7.743 -2.251 -14.257 1.00 90.81 165 SER A C 1
ATOM 1352 O O . SER A 1 165 ? -8.308 -3.182 -13.685 1.00 90.81 165 SER A O 1
ATOM 1354 N N . ILE A 1 166 ? -6.591 -1.730 -13.825 1.00 91.44 166 ILE A N 1
ATOM 1355 C CA . ILE A 1 166 ? -5.852 -2.197 -12.649 1.00 91.44 166 ILE A CA 1
ATOM 1356 C C . ILE A 1 166 ? -6.456 -1.613 -11.366 1.00 91.44 166 ILE A C 1
ATOM 1358 O O . ILE A 1 166 ? -6.589 -2.333 -10.376 1.00 91.44 166 ILE A O 1
ATOM 1362 N N . PHE A 1 167 ? -6.850 -0.339 -11.409 1.00 91.31 167 PHE A N 1
ATOM 1363 C CA . PHE A 1 167 ? -7.373 0.431 -10.278 1.00 91.31 167 PHE A CA 1
ATOM 1364 C C . PHE A 1 167 ? -8.849 0.803 -10.502 1.00 91.31 167 PHE A C 1
ATOM 1366 O O . PHE A 1 167 ? -9.214 1.959 -10.691 1.00 91.31 167 PHE A O 1
ATOM 1373 N N . SER A 1 168 ? -9.732 -0.187 -10.571 1.00 87.88 168 SER A N 1
ATOM 1374 C CA . SER A 1 168 ? -11.128 0.039 -10.979 1.00 87.88 168 SER A CA 1
ATOM 1375 C C . SER A 1 168 ? -12.070 0.512 -9.862 1.00 87.88 168 SER A C 1
ATOM 1377 O O . SER A 1 168 ? -13.221 0.817 -10.155 1.00 87.88 168 SER A O 1
ATOM 1379 N N . GLY A 1 169 ? -11.664 0.468 -8.589 1.00 84.81 169 GLY A N 1
ATOM 1380 C CA . GLY A 1 169 ? -12.587 0.669 -7.462 1.00 84.81 169 GLY A CA 1
ATOM 1381 C C . GLY A 1 169 ? -12.758 2.120 -7.002 1.00 84.81 169 GLY A C 1
ATOM 1382 O O . GLY A 1 169 ? -13.676 2.379 -6.230 1.00 84.81 169 GLY A O 1
ATOM 1383 N N . HIS A 1 170 ? -11.958 3.060 -7.525 1.00 89.75 170 HIS A N 1
ATOM 1384 C CA . HIS A 1 170 ? -12.067 4.508 -7.258 1.00 89.75 170 HIS A CA 1
ATOM 1385 C C . HIS A 1 170 ? -11.985 4.899 -5.778 1.00 89.75 170 HIS A C 1
ATOM 1387 O O . HIS A 1 170 ? -12.488 5.947 -5.382 1.00 89.75 170 HIS A O 1
ATOM 1393 N N . THR A 1 171 ? -11.389 4.044 -4.949 1.00 95.56 171 THR A N 1
ATOM 1394 C CA . THR A 1 171 ? -11.081 4.419 -3.572 1.00 95.56 171 THR A CA 1
ATOM 1395 C C . THR A 1 171 ? -9.953 5.436 -3.540 1.00 95.56 171 THR A C 1
ATOM 1397 O O . THR A 1 171 ? -9.155 5.504 -4.476 1.00 95.56 171 THR A O 1
ATOM 1400 N N . ALA A 1 172 ? -9.824 6.167 -2.439 1.00 95.25 172 ALA A N 1
ATOM 1401 C CA . ALA A 1 172 ? -8.803 7.195 -2.279 1.00 95.25 172 ALA A CA 1
ATOM 1402 C C . ALA A 1 172 ? -7.385 6.638 -2.522 1.00 95.25 172 ALA A C 1
ATOM 1404 O O . ALA A 1 172 ? -6.607 7.206 -3.286 1.00 95.25 172 ALA A O 1
ATOM 1405 N N . VAL A 1 173 ? -7.103 5.437 -2.001 1.00 95.94 173 VAL A N 1
ATOM 1406 C CA . VAL A 1 173 ? -5.870 4.683 -2.288 1.00 95.94 173 VAL A CA 1
ATOM 1407 C C . VAL A 1 173 ? -5.697 4.389 -3.785 1.00 95.94 173 VAL A C 1
ATOM 1409 O O . VAL A 1 173 ? -4.610 4.548 -4.333 1.00 95.94 173 VAL A O 1
ATOM 1412 N N . GLU A 1 174 ? -6.738 3.906 -4.466 1.00 95.12 174 GLU A N 1
ATOM 1413 C CA . GLU A 1 174 ? -6.632 3.550 -5.885 1.00 95.12 174 GLU A CA 1
ATOM 1414 C C . GLU A 1 174 ? -6.434 4.783 -6.765 1.00 95.12 174 GLU A C 1
ATOM 1416 O O . GLU A 1 174 ? -5.657 4.724 -7.717 1.00 95.12 174 GLU A O 1
ATOM 1421 N N . ASP A 1 175 ? -7.100 5.889 -6.445 1.00 95.00 175 ASP A N 1
ATOM 1422 C CA . ASP A 1 175 ? -6.952 7.143 -7.174 1.00 95.00 175 ASP A CA 1
ATOM 1423 C C . ASP A 1 175 ? -5.579 7.783 -6.921 1.00 95.00 175 ASP A C 1
ATOM 1425 O O . ASP A 1 175 ? -4.945 8.224 -7.879 1.00 95.00 175 ASP A O 1
ATOM 1429 N N . TYR A 1 176 ? -5.040 7.693 -5.699 1.00 95.25 176 TYR A N 1
ATOM 1430 C CA . TYR A 1 176 ? -3.647 8.047 -5.409 1.00 95.25 176 TYR A CA 1
ATOM 1431 C C . TYR A 1 176 ? -2.662 7.266 -6.295 1.00 95.25 176 TYR A C 1
ATOM 1433 O O . TYR A 1 176 ? -1.805 7.847 -6.963 1.00 95.25 176 TYR A O 1
ATOM 1441 N N . PHE A 1 177 ? -2.791 5.934 -6.349 1.00 94.94 177 PHE A N 1
ATOM 1442 C CA . PHE A 1 177 ? -1.877 5.117 -7.149 1.00 94.94 177 PHE A CA 1
ATOM 1443 C C . PHE A 1 177 ? -2.057 5.335 -8.654 1.00 94.94 177 PHE A C 1
ATOM 1445 O O . PHE A 1 177 ? -1.072 5.288 -9.388 1.00 94.94 177 PHE A O 1
ATOM 1452 N N . LYS A 1 178 ? -3.275 5.605 -9.139 1.00 94.38 178 LYS A N 1
ATOM 1453 C CA . LYS A 1 178 ? -3.468 6.027 -10.535 1.00 94.38 178 LYS A CA 1
ATOM 1454 C C . LYS A 1 178 ? -2.697 7.297 -10.838 1.00 94.38 178 LYS A C 1
ATOM 1456 O O . LYS A 1 178 ? -2.037 7.335 -11.872 1.00 94.38 178 LYS A O 1
ATOM 1461 N N . ASP A 1 179 ? -2.792 8.297 -9.970 1.00 92.12 179 ASP A N 1
ATOM 1462 C CA . ASP A 1 179 ? -2.179 9.603 -10.179 1.00 92.12 179 ASP A CA 1
ATOM 1463 C C . ASP A 1 179 ? -0.653 9.476 -10.276 1.00 92.12 179 ASP A C 1
ATOM 1465 O O . ASP A 1 179 ? -0.059 9.772 -11.315 1.00 92.12 179 ASP A O 1
ATOM 1469 N N . ILE A 1 180 ? -0.021 8.863 -9.271 1.00 92.69 180 ILE A N 1
ATOM 1470 C CA . ILE A 1 180 ? 1.443 8.712 -9.240 1.00 92.69 180 ILE A CA 1
ATOM 1471 C C . ILE A 1 180 ? 1.980 7.790 -10.346 1.00 92.69 180 ILE A C 1
ATOM 1473 O O . ILE A 1 180 ? 3.115 7.956 -10.797 1.00 92.69 180 ILE A O 1
ATOM 1477 N N . LEU A 1 181 ? 1.186 6.829 -10.831 1.00 92.81 181 LEU A N 1
ATOM 1478 C CA . LEU A 1 181 ? 1.579 5.932 -11.925 1.00 92.81 181 LEU A CA 1
ATOM 1479 C C . LEU A 1 181 ? 1.267 6.493 -13.319 1.00 92.81 181 LEU A C 1
ATOM 1481 O O . LEU A 1 181 ? 1.832 5.990 -14.293 1.00 92.81 181 LEU A O 1
ATOM 1485 N N . SER A 1 182 ? 0.427 7.525 -13.425 1.00 86.25 182 SER A N 1
ATOM 1486 C CA . SER A 1 182 ? 0.038 8.132 -14.707 1.00 86.25 182 SER A CA 1
ATOM 1487 C C . SER A 1 182 ? 0.735 9.463 -14.992 1.00 86.25 182 SER A C 1
ATOM 1489 O O . SER A 1 182 ? 0.955 9.748 -16.167 1.00 86.25 182 SER A O 1
ATOM 1491 N N . ASN A 1 183 ? 1.103 10.233 -13.959 1.00 71.19 183 ASN A N 1
ATOM 1492 C CA . ASN A 1 183 ? 1.667 11.589 -14.084 1.00 71.19 183 ASN A CA 1
ATOM 1493 C C . ASN A 1 183 ? 3.172 11.639 -14.337 1.00 71.19 183 ASN A C 1
ATOM 1495 O O . ASN A 1 183 ? 3.932 11.240 -13.432 1.00 71.19 183 ASN A O 1
#